Protein AF-A0A939Z0I2-F1 (afdb_monomer_lite)

Secondary structure (DSSP, 8-state):
--------HHHHHHHHHHHHHHHHHHHHHHH-SSS-HHHHHHHHHHHHHHHHHHHHHHHHHSTTGGGS-HHHHHHHHHHHHHHHHHHHHHHHHHH-TTS--HHHHHHHHHHHHHHHHHHHH-SSEEEPTTT--EEE-TTTTHHHHHHHHHHHHHHHHHHHHHHTT--GGGGHHHHHHHHHHHHHHHHHHSTTS--SS-HHHHHHHHHHHHHHHHHHHHHHHHHHHHHHHHHHHHHHHHHS-HHHHHHHHHHHHHHHHH-HHHHHHHHHHHHHHHHHHHHHHH--SPPPHHHHHHHHHHHHHHHHTTS--

Structure (mmCIF, N/CA/C/O backbone):
data_AF-A0A939Z0I2-F1
#
_entry.id   AF-A0A939Z0I2-F1
#
loop_
_atom_site.group_PDB
_atom_site.id
_atom_site.type_symbol
_atom_site.label_atom_id
_atom_site.label_alt_id
_atom_site.label_comp_id
_atom_site.label_asym_id
_atom_site.label_entity_id
_atom_site.label_seq_id
_atom_site.pdbx_PDB_ins_code
_atom_site.Cartn_x
_atom_site.Cartn_y
_atom_site.Cartn_z
_atom_site.occupancy
_atom_site.B_iso_or_equiv
_atom_site.auth_seq_id
_atom_site.auth_comp_id
_atom_site.auth_asym_id
_atom_site.auth_atom_id
_atom_site.pdbx_PDB_model_num
ATOM 1 N N . MET A 1 1 ? 35.199 23.622 -29.185 1.00 32.50 1 MET A N 1
ATOM 2 C CA . MET A 1 1 ? 34.625 24.730 -28.395 1.00 32.50 1 MET A CA 1
ATOM 3 C C . MET A 1 1 ? 33.602 24.105 -27.459 1.00 32.50 1 MET A C 1
ATOM 5 O O . MET A 1 1 ? 32.535 23.721 -27.912 1.00 32.50 1 MET A O 1
ATOM 9 N N . PHE A 1 2 ? 34.001 23.822 -26.218 1.00 36.75 2 PHE A N 1
ATOM 10 C CA . PHE A 1 2 ? 33.158 23.143 -25.231 1.00 36.75 2 PHE A CA 1
ATOM 11 C C . PHE A 1 2 ? 32.250 24.183 -24.574 1.00 36.75 2 PHE A C 1
ATOM 13 O O . PHE A 1 2 ? 32.748 25.083 -23.903 1.00 36.75 2 PHE A O 1
ATOM 20 N N . ALA A 1 3 ? 30.940 24.086 -24.794 1.00 31.61 3 ALA A N 1
ATOM 21 C CA . ALA A 1 3 ? 29.979 24.807 -23.970 1.00 31.61 3 ALA A CA 1
ATOM 22 C C . ALA A 1 3 ? 30.001 24.184 -22.560 1.00 31.61 3 ALA A C 1
ATOM 24 O O . ALA A 1 3 ? 29.962 22.953 -22.452 1.00 31.61 3 ALA A O 1
ATOM 25 N N . PRO A 1 4 ? 30.105 24.978 -21.483 1.00 40.56 4 PRO A N 1
ATOM 26 C CA . PRO A 1 4 ? 29.990 24.446 -20.136 1.00 40.56 4 PRO A CA 1
ATOM 27 C C . PRO A 1 4 ? 28.568 23.903 -19.951 1.00 40.56 4 PRO A C 1
ATOM 29 O O . PRO A 1 4 ? 27.599 24.599 -20.240 1.00 40.56 4 PRO A O 1
ATOM 32 N N . MET A 1 5 ? 28.442 22.656 -19.484 1.00 45.59 5 MET A N 1
ATOM 33 C CA . MET A 1 5 ? 27.177 22.117 -18.976 1.00 45.59 5 MET A CA 1
ATOM 34 C C . MET A 1 5 ? 26.768 22.941 -17.751 1.00 45.59 5 MET A C 1
ATOM 36 O O . MET A 1 5 ? 27.152 22.630 -16.624 1.00 45.59 5 MET A O 1
ATOM 40 N N . THR A 1 6 ? 25.994 24.000 -17.954 1.00 45.59 6 THR A N 1
ATOM 41 C CA . THR A 1 6 ? 25.137 24.535 -16.902 1.00 45.59 6 THR A CA 1
ATOM 42 C C . THR A 1 6 ? 24.055 23.489 -16.679 1.00 45.59 6 THR A C 1
ATOM 44 O O . THR A 1 6 ? 23.111 23.384 -17.457 1.00 45.59 6 THR A O 1
ATOM 47 N N . VAL A 1 7 ? 24.229 22.634 -15.670 1.00 57.19 7 VAL A N 1
ATOM 48 C CA . VAL A 1 7 ? 23.126 21.793 -15.204 1.00 57.19 7 VAL A CA 1
ATOM 49 C C . VAL A 1 7 ? 22.073 22.754 -14.670 1.00 57.19 7 VAL A C 1
ATOM 51 O O . VAL A 1 7 ? 22.274 23.358 -13.617 1.00 57.19 7 VAL A O 1
ATOM 54 N N . ASP A 1 8 ? 20.999 22.955 -15.432 1.00 70.12 8 ASP A N 1
ATOM 55 C CA . ASP A 1 8 ? 19.928 23.858 -15.032 1.00 70.12 8 ASP A CA 1
ATOM 56 C C . ASP A 1 8 ? 19.383 23.447 -13.663 1.00 70.12 8 ASP A C 1
ATOM 58 O O . ASP A 1 8 ? 19.210 22.263 -13.357 1.00 70.12 8 ASP A O 1
ATOM 62 N N . ILE A 1 9 ? 19.090 24.446 -12.829 1.00 69.19 9 ILE A N 1
ATOM 63 C CA . ILE A 1 9 ? 18.543 24.262 -11.475 1.00 69.19 9 ILE A CA 1
ATOM 64 C C . ILE A 1 9 ? 17.293 23.367 -11.513 1.00 69.19 9 ILE A C 1
ATOM 66 O O . ILE A 1 9 ? 17.079 22.560 -10.610 1.00 69.19 9 ILE A O 1
ATOM 70 N N . ILE A 1 10 ? 16.506 23.462 -12.589 1.00 68.06 10 ILE A N 1
ATOM 71 C CA . ILE A 1 10 ? 15.319 22.639 -12.848 1.00 68.06 10 ILE A CA 1
ATOM 72 C C . ILE A 1 10 ? 15.694 21.156 -12.984 1.00 68.06 10 ILE A C 1
ATOM 74 O O . ILE A 1 10 ? 15.083 20.303 -12.342 1.00 68.06 10 ILE A O 1
ATOM 78 N N . THR A 1 11 ? 16.733 20.841 -13.755 1.00 68.25 11 THR A N 1
ATOM 79 C CA . THR A 1 11 ? 17.242 19.477 -13.947 1.00 68.25 11 THR A CA 1
ATOM 80 C C . THR A 1 11 ? 17.762 18.899 -12.636 1.00 68.25 11 THR A C 1
ATOM 82 O O . THR A 1 11 ? 17.479 17.749 -12.310 1.00 68.25 11 THR A O 1
ATOM 85 N N . LEU A 1 12 ? 18.466 19.710 -11.840 1.00 70.00 12 LEU A N 1
ATOM 86 C CA . LEU A 1 12 ? 18.953 19.303 -10.524 1.00 70.00 12 LEU A CA 1
ATOM 87 C C . LEU A 1 12 ? 17.786 19.034 -9.553 1.00 70.00 12 LEU A C 1
ATOM 89 O O . LEU A 1 12 ? 17.774 18.023 -8.851 1.00 70.00 12 LEU A O 1
ATOM 93 N N . ALA A 1 13 ? 16.765 19.894 -9.554 1.00 72.56 13 ALA A N 1
ATOM 94 C CA . ALA A 1 13 ? 15.577 19.744 -8.717 1.00 72.56 13 ALA A CA 1
ATOM 95 C C . ALA A 1 13 ? 14.758 18.489 -9.072 1.00 72.56 13 ALA A C 1
ATOM 97 O O . ALA A 1 13 ? 14.344 17.747 -8.177 1.00 72.56 13 ALA A O 1
ATOM 98 N N . LEU A 1 14 ? 14.567 18.206 -10.364 1.00 71.06 14 LEU A N 1
ATOM 99 C CA . LEU A 1 14 ? 13.896 16.990 -10.843 1.00 71.06 14 LEU A CA 1
ATOM 100 C C . LEU A 1 14 ? 14.654 15.714 -10.460 1.00 71.06 14 LEU A C 1
ATOM 102 O O . LEU A 1 14 ? 14.039 14.670 -10.261 1.00 71.06 14 LEU A O 1
ATOM 106 N N . LEU A 1 15 ? 15.976 15.807 -10.309 1.00 70.94 15 LEU A N 1
ATOM 107 C CA . LEU A 1 15 ? 16.850 14.685 -9.982 1.00 70.94 15 LEU A CA 1
ATOM 108 C C . LEU A 1 15 ? 16.833 14.338 -8.486 1.00 70.94 15 LEU A C 1
ATOM 110 O O . LEU A 1 15 ? 16.688 13.175 -8.110 1.00 70.94 15 LEU A O 1
ATOM 114 N N . PHE A 1 16 ? 16.951 15.350 -7.622 1.00 80.12 16 PHE A N 1
ATOM 115 C CA . PHE A 1 16 ? 17.055 15.150 -6.174 1.00 80.12 16 PHE A CA 1
ATOM 116 C C . PHE A 1 16 ? 15.702 15.026 -5.464 1.00 80.12 16 PHE A C 1
ATOM 118 O O . PHE A 1 16 ? 15.624 14.355 -4.434 1.00 80.12 16 PHE A O 1
ATOM 125 N N . SER A 1 17 ? 14.629 15.623 -5.994 1.00 84.75 17 SER A N 1
ATOM 126 C CA . SER A 1 17 ? 13.315 15.608 -5.332 1.00 84.75 17 SER A CA 1
ATOM 127 C C . SER A 1 17 ? 12.717 14.205 -5.119 1.00 84.75 17 SER A C 1
ATOM 129 O O . SER A 1 17 ? 12.379 13.909 -3.969 1.00 84.75 17 SER A O 1
ATOM 131 N N . PRO A 1 18 ? 12.624 13.294 -6.115 1.00 87.75 18 PRO A N 1
ATOM 132 C CA . PRO A 1 18 ? 12.074 11.957 -5.875 1.00 87.75 18 PRO A CA 1
ATOM 133 C C . PRO A 1 18 ? 12.981 11.117 -4.965 1.00 87.75 18 PRO A C 1
ATOM 135 O O . PRO A 1 18 ? 12.492 10.290 -4.197 1.00 87.75 18 PRO A O 1
ATOM 138 N N . LEU A 1 19 ? 14.296 11.357 -5.001 1.00 89.81 19 LEU A N 1
ATOM 139 C CA . LEU A 1 19 ? 15.267 10.667 -4.156 1.00 89.81 19 LEU A CA 1
ATOM 140 C C . LEU A 1 19 ? 15.112 11.061 -2.681 1.00 89.81 19 LEU A C 1
ATOM 142 O O . LEU A 1 19 ? 14.984 10.187 -1.826 1.00 89.81 19 LEU A O 1
ATOM 146 N N . LEU A 1 20 ? 15.065 12.362 -2.379 1.00 90.50 20 LEU A N 1
ATOM 147 C CA . LEU A 1 20 ? 14.847 12.860 -1.017 1.00 90.50 20 LEU A CA 1
ATOM 148 C C . LEU A 1 20 ? 13.484 12.427 -0.470 1.00 90.50 20 LEU A C 1
ATOM 150 O O . LEU A 1 20 ? 13.386 12.018 0.686 1.00 90.50 20 LEU A O 1
ATOM 154 N N . LEU A 1 21 ? 12.452 12.458 -1.315 1.00 93.56 21 LEU A N 1
ATOM 155 C CA . LEU A 1 21 ? 11.105 12.016 -0.967 1.00 93.56 21 LEU A CA 1
ATOM 156 C C . LEU A 1 21 ? 11.076 10.534 -0.573 1.00 93.56 21 LEU A C 1
ATOM 158 O O . LEU A 1 21 ? 10.508 10.194 0.463 1.00 93.56 21 LEU A O 1
ATOM 162 N N . LEU A 1 22 ? 11.729 9.655 -1.339 1.00 93.94 22 LEU A N 1
ATOM 163 C CA . LEU A 1 22 ? 11.798 8.229 -1.010 1.00 93.94 22 LEU A CA 1
ATOM 164 C C . LEU A 1 22 ? 12.672 7.934 0.213 1.00 93.94 22 LEU A C 1
ATOM 166 O O . LEU A 1 22 ? 12.324 7.052 0.996 1.00 93.94 22 LEU A O 1
ATOM 170 N N . LEU A 1 23 ? 13.773 8.664 0.412 1.00 94.00 23 LEU A N 1
ATOM 171 C CA . LEU A 1 23 ? 14.592 8.529 1.622 1.00 94.00 23 LEU A CA 1
ATOM 172 C C . LEU A 1 23 ? 13.807 8.935 2.875 1.00 94.00 23 LEU A C 1
ATOM 174 O O . LEU A 1 23 ? 13.797 8.195 3.860 1.00 94.00 23 LEU A O 1
ATOM 178 N N . GLY A 1 24 ? 13.101 10.068 2.816 1.00 93.81 24 GLY A N 1
ATOM 179 C CA . GLY A 1 24 ? 12.218 10.520 3.890 1.00 93.81 24 GLY A CA 1
ATOM 180 C C . GLY A 1 24 ? 11.097 9.519 4.162 1.00 93.81 24 GLY A C 1
ATOM 181 O O . GLY A 1 24 ? 10.882 9.129 5.308 1.00 93.81 24 GLY A O 1
ATOM 182 N N . LEU A 1 25 ? 10.441 9.026 3.108 1.00 95.38 25 LEU A N 1
ATOM 183 C CA . LEU A 1 25 ? 9.410 7.997 3.217 1.00 95.38 25 LEU A CA 1
ATOM 184 C C . LEU A 1 25 ? 9.949 6.710 3.853 1.00 95.38 25 LEU A C 1
ATOM 186 O O . LEU A 1 25 ? 9.298 6.145 4.727 1.00 95.38 25 LEU A O 1
ATOM 190 N N . GLY A 1 26 ? 11.136 6.255 3.448 1.00 94.44 26 GLY A N 1
ATOM 191 C CA . GLY A 1 26 ? 11.779 5.070 4.013 1.00 94.44 26 GLY A CA 1
ATOM 192 C C . GLY A 1 26 ? 12.049 5.211 5.510 1.00 94.44 26 GLY A C 1
ATOM 193 O O . GLY A 1 26 ? 11.763 4.288 6.270 1.00 94.44 26 GLY A O 1
ATOM 194 N N . PHE A 1 27 ? 12.537 6.376 5.944 1.00 96.00 27 PHE A N 1
ATOM 195 C CA . PHE A 1 27 ? 12.765 6.672 7.359 1.00 96.00 27 PHE A CA 1
ATOM 196 C C . PHE A 1 27 ? 11.458 6.700 8.161 1.00 96.00 27 PHE A C 1
ATOM 198 O O . PHE A 1 27 ? 11.339 6.016 9.179 1.00 96.00 27 PHE A O 1
ATOM 205 N N . ILE A 1 28 ? 10.457 7.438 7.674 1.00 95.19 28 ILE A N 1
ATOM 206 C CA . ILE A 1 28 ? 9.160 7.577 8.342 1.00 95.19 28 ILE A CA 1
ATOM 207 C C . ILE A 1 28 ? 8.461 6.213 8.436 1.00 95.19 28 ILE A C 1
ATOM 209 O O . ILE A 1 28 ? 8.070 5.791 9.523 1.00 95.19 28 ILE A O 1
ATOM 213 N N . ALA A 1 29 ? 8.373 5.475 7.327 1.00 93.56 29 ALA A N 1
ATOM 214 C CA . ALA A 1 29 ? 7.736 4.162 7.296 1.00 93.56 29 ALA A CA 1
ATOM 215 C C . ALA A 1 29 ? 8.460 3.126 8.175 1.00 93.56 29 ALA A C 1
ATOM 217 O O . ALA A 1 29 ? 7.827 2.182 8.648 1.00 93.56 29 ALA A O 1
ATOM 218 N N . ALA A 1 30 ? 9.771 3.271 8.406 1.00 93.75 30 ALA A N 1
ATOM 219 C CA . ALA A 1 30 ? 10.525 2.377 9.283 1.00 93.75 30 ALA A CA 1
ATOM 220 C C . ALA A 1 30 ? 10.183 2.572 10.769 1.00 93.75 30 ALA A C 1
ATOM 222 O O . ALA A 1 30 ? 10.155 1.587 11.515 1.00 93.75 30 ALA A O 1
ATOM 223 N N . ILE A 1 31 ? 9.922 3.815 11.184 1.00 94.00 31 ILE A N 1
ATOM 224 C CA . ILE A 1 31 ? 9.686 4.192 12.585 1.00 94.00 31 ILE A CA 1
ATOM 225 C C . ILE A 1 31 ? 8.192 4.203 12.937 1.00 94.00 31 ILE A C 1
ATOM 227 O O . ILE A 1 31 ? 7.858 4.084 14.114 1.00 94.00 31 ILE A O 1
ATOM 231 N N . ASP A 1 32 ? 7.295 4.278 11.948 1.00 91.38 32 ASP A N 1
ATOM 232 C CA . ASP A 1 32 ? 5.846 4.319 12.170 1.00 91.38 32 ASP A CA 1
ATOM 233 C C . ASP A 1 32 ? 5.356 3.132 13.041 1.00 91.38 32 ASP A C 1
ATOM 235 O O . ASP A 1 32 ? 5.479 1.964 12.630 1.00 91.38 32 ASP A O 1
ATOM 239 N N . PRO A 1 33 ? 4.818 3.407 14.252 1.00 89.31 33 PRO A N 1
ATOM 240 C CA . PRO A 1 33 ? 4.351 2.377 15.173 1.00 89.31 33 PRO A CA 1
ATOM 241 C C . PRO A 1 33 ? 2.967 1.824 14.811 1.00 89.31 33 PRO A C 1
ATOM 243 O O . PRO A 1 33 ? 2.630 0.730 15.261 1.00 89.31 33 PRO A O 1
ATOM 246 N N . TYR A 1 34 ? 2.175 2.543 14.009 1.00 89.56 34 TYR A N 1
ATOM 247 C CA . TYR A 1 34 ? 0.792 2.178 13.698 1.00 89.56 34 TYR A CA 1
ATOM 248 C C . TYR A 1 34 ? 0.707 1.095 12.617 1.00 89.56 34 TYR A C 1
ATOM 250 O O . TYR A 1 34 ? -0.198 0.262 12.626 1.00 89.56 34 TYR A O 1
ATOM 258 N N . ILE A 1 35 ? 1.665 1.064 11.688 1.00 90.25 35 ILE A N 1
ATOM 259 C CA . ILE A 1 35 ? 1.636 0.131 10.560 1.00 90.25 35 ILE A CA 1
ATOM 260 C C . ILE A 1 35 ? 2.011 -1.292 11.002 1.00 90.25 35 ILE A C 1
ATOM 262 O O . ILE A 1 35 ? 3.082 -1.550 11.562 1.00 90.25 35 ILE A O 1
ATOM 266 N N . ARG A 1 36 ? 1.170 -2.272 10.638 1.00 90.25 36 ARG A N 1
ATOM 267 C CA . ARG A 1 36 ? 1.444 -3.704 10.862 1.00 90.25 36 ARG A CA 1
ATOM 268 C C . ARG A 1 36 ? 2.785 -4.126 10.246 1.00 90.25 36 ARG A C 1
ATOM 270 O O . ARG A 1 36 ? 3.102 -3.806 9.099 1.00 90.25 36 ARG A O 1
ATOM 277 N N . ARG A 1 37 ? 3.548 -4.962 10.969 1.00 90.62 37 ARG A N 1
ATOM 278 C CA . ARG A 1 37 ? 4.903 -5.414 10.570 1.00 90.62 37 ARG A CA 1
ATOM 279 C C . ARG A 1 37 ? 4.984 -5.962 9.137 1.00 90.62 37 ARG A C 1
ATOM 281 O O . ARG A 1 37 ? 5.984 -5.722 8.464 1.00 90.62 37 ARG A O 1
ATOM 288 N N . GLY A 1 38 ? 3.967 -6.698 8.679 1.00 90.81 38 GLY A N 1
ATOM 289 C CA . GLY A 1 38 ? 3.916 -7.264 7.326 1.00 90.81 38 GLY A CA 1
ATOM 290 C C . GLY A 1 38 ? 3.865 -6.191 6.236 1.00 90.81 38 GLY A C 1
ATOM 291 O O . GLY A 1 38 ? 4.738 -6.152 5.372 1.00 90.81 38 GLY A O 1
ATOM 292 N N . GLN A 1 39 ? 2.901 -5.272 6.317 1.00 92.56 39 GLN A N 1
ATOM 293 C CA . GLN A 1 39 ? 2.757 -4.182 5.346 1.00 92.56 39 GLN A CA 1
ATOM 294 C C . GLN A 1 39 ? 3.914 -3.181 5.426 1.00 92.56 39 GLN A C 1
ATOM 296 O O . GLN A 1 39 ? 4.360 -2.699 4.389 1.00 92.56 39 GLN A O 1
ATOM 301 N N . ARG A 1 40 ? 4.485 -2.951 6.619 1.00 94.81 40 ARG A N 1
ATOM 302 C CA . ARG A 1 40 ? 5.711 -2.152 6.769 1.00 94.81 40 ARG A CA 1
ATOM 303 C C . ARG A 1 40 ? 6.875 -2.732 5.967 1.00 94.81 40 ARG A C 1
ATOM 305 O O . ARG A 1 40 ? 7.552 -1.996 5.258 1.00 94.81 40 ARG A O 1
ATOM 312 N N . ARG A 1 41 ? 7.099 -4.052 6.027 1.00 94.69 41 ARG A N 1
ATOM 313 C CA . ARG A 1 41 ? 8.143 -4.707 5.214 1.00 94.69 41 ARG A CA 1
ATOM 314 C C . ARG A 1 41 ? 7.890 -4.519 3.721 1.00 94.69 41 ARG A C 1
ATOM 316 O O . ARG A 1 41 ? 8.818 -4.175 3.002 1.00 94.69 41 ARG A O 1
ATOM 323 N N . VAL A 1 42 ? 6.651 -4.711 3.266 1.00 95.75 42 VAL A N 1
ATOM 324 C CA . VAL A 1 42 ? 6.285 -4.524 1.852 1.00 95.75 42 VAL A CA 1
ATOM 325 C C . VAL A 1 42 ? 6.529 -3.079 1.407 1.00 95.75 42 VAL A C 1
ATOM 327 O O . VAL A 1 42 ? 7.109 -2.870 0.345 1.00 95.75 42 VAL A O 1
ATOM 330 N N . MET A 1 43 ? 6.162 -2.093 2.232 1.00 95.19 43 MET A N 1
ATOM 331 C CA . MET A 1 43 ? 6.416 -0.676 1.962 1.00 95.19 43 MET A CA 1
ATOM 332 C C . MET A 1 43 ? 7.916 -0.375 1.865 1.00 95.19 43 MET A C 1
ATOM 334 O O . MET A 1 43 ? 8.353 0.242 0.900 1.00 95.19 43 MET A O 1
ATOM 338 N N . LEU A 1 44 ? 8.730 -0.859 2.807 1.00 96.44 44 LEU A N 1
ATOM 339 C CA . LEU A 1 44 ? 10.182 -0.646 2.770 1.00 96.44 44 LEU A CA 1
ATOM 340 C C . LEU A 1 44 ? 10.836 -1.294 1.541 1.00 96.44 44 LEU A C 1
ATOM 342 O O . LEU A 1 44 ? 11.716 -0.693 0.930 1.00 96.44 44 LEU A O 1
ATOM 346 N N . VAL A 1 45 ? 10.382 -2.485 1.139 1.00 96.94 45 VAL A N 1
ATOM 347 C CA . VAL A 1 45 ? 10.843 -3.133 -0.101 1.00 96.94 45 VAL A CA 1
ATOM 348 C C . VAL A 1 45 ? 10.417 -2.324 -1.331 1.00 96.94 45 VAL A C 1
ATOM 350 O O . VAL A 1 45 ? 11.208 -2.165 -2.257 1.00 96.94 45 VAL A O 1
ATOM 353 N N . ASN A 1 46 ? 9.202 -1.769 -1.340 1.00 95.88 46 ASN A N 1
ATOM 354 C CA . ASN A 1 46 ? 8.723 -0.900 -2.415 1.00 95.88 46 ASN A CA 1
ATOM 355 C C . ASN A 1 46 ? 9.569 0.382 -2.531 1.00 95.88 46 ASN A C 1
ATOM 357 O O . ASN A 1 46 ? 10.002 0.724 -3.631 1.00 95.88 46 ASN A O 1
ATOM 361 N N . VAL A 1 47 ? 9.884 1.035 -1.407 1.00 96.12 47 VAL A N 1
ATOM 362 C CA . VAL A 1 47 ? 10.777 2.205 -1.356 1.00 96.12 47 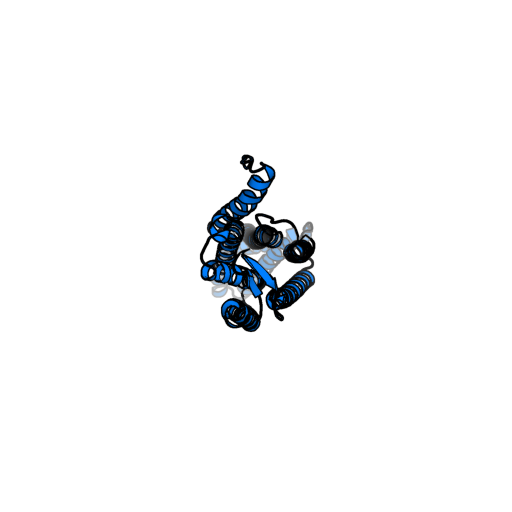VAL A CA 1
ATOM 363 C C . VAL A 1 47 ? 12.176 1.850 -1.859 1.00 96.12 47 VAL A C 1
ATOM 365 O O . VAL A 1 47 ? 12.713 2.556 -2.709 1.00 96.12 47 VAL A O 1
ATOM 368 N N . ALA A 1 48 ? 12.747 0.733 -1.398 1.00 96.56 48 ALA A N 1
ATOM 369 C CA . ALA A 1 48 ? 14.069 0.284 -1.828 1.00 96.56 48 ALA A CA 1
ATOM 370 C C . ALA A 1 48 ? 14.124 0.024 -3.343 1.00 96.56 48 ALA A C 1
ATOM 372 O O . ALA A 1 48 ? 15.030 0.512 -4.014 1.00 96.56 48 ALA A O 1
ATOM 373 N N . LEU A 1 49 ? 13.128 -0.675 -3.901 1.00 95.94 49 LEU A N 1
ATOM 374 C CA . LEU A 1 49 ? 13.055 -0.919 -5.346 1.00 95.94 49 LEU A CA 1
ATOM 375 C C . LEU A 1 49 ? 12.829 0.367 -6.153 1.00 95.94 49 LEU A C 1
ATOM 377 O O . LEU A 1 49 ? 13.382 0.531 -7.242 1.00 95.94 49 LEU A O 1
ATOM 381 N N . SER A 1 50 ? 12.063 1.312 -5.614 1.00 94.25 50 SER A N 1
ATOM 382 C CA . SER A 1 50 ? 11.853 2.615 -6.250 1.00 94.25 50 SER A CA 1
ATOM 383 C C . SER A 1 50 ? 13.146 3.441 -6.275 1.00 94.25 50 SER A C 1
ATOM 385 O O . SER A 1 50 ? 13.478 4.027 -7.303 1.00 94.25 50 SER A O 1
ATOM 387 N N . LEU A 1 51 ? 13.943 3.410 -5.199 1.00 94.12 51 LEU A N 1
ATOM 388 C CA . LEU A 1 51 ? 15.276 4.027 -5.161 1.00 94.12 51 LEU A CA 1
ATOM 389 C C . LEU A 1 51 ? 16.225 3.394 -6.185 1.00 94.12 51 LEU A C 1
ATOM 391 O O . LEU A 1 51 ? 16.951 4.108 -6.876 1.00 94.12 51 LEU A O 1
ATOM 395 N N . THR A 1 52 ? 16.195 2.067 -6.340 1.00 93.88 52 THR A N 1
ATOM 396 C CA . THR A 1 52 ? 17.009 1.395 -7.361 1.00 93.88 52 THR A CA 1
ATOM 397 C C . THR A 1 52 ? 16.570 1.722 -8.787 1.00 93.88 52 THR A C 1
ATOM 399 O O . THR A 1 52 ? 17.421 1.793 -9.669 1.00 93.88 52 THR A O 1
ATOM 402 N N . LEU A 1 53 ? 15.278 1.984 -9.029 1.00 91.19 53 LEU A N 1
ATOM 403 C CA . LEU A 1 53 ? 14.812 2.484 -10.326 1.00 91.19 53 LEU A CA 1
ATOM 404 C C . LEU A 1 53 ? 15.330 3.892 -10.603 1.00 91.19 53 LEU A C 1
ATOM 406 O O . LEU A 1 53 ? 15.789 4.147 -11.712 1.00 91.19 53 LEU A O 1
ATOM 410 N N . ILE A 1 54 ? 15.311 4.790 -9.613 1.00 89.69 54 ILE A N 1
ATOM 411 C CA . ILE A 1 54 ? 15.919 6.120 -9.765 1.00 89.69 54 ILE A CA 1
ATOM 412 C C . ILE A 1 54 ? 17.398 5.965 -10.123 1.00 89.69 54 ILE A C 1
ATOM 414 O O . ILE A 1 54 ? 17.833 6.509 -11.132 1.00 89.69 54 ILE A O 1
ATOM 418 N N . ALA A 1 55 ? 18.151 5.160 -9.367 1.00 89.00 55 ALA A N 1
ATOM 419 C CA . ALA A 1 55 ? 19.558 4.900 -9.664 1.00 89.00 55 ALA A CA 1
ATOM 420 C C . ALA A 1 55 ? 19.758 4.340 -11.083 1.00 89.00 55 ALA A C 1
ATOM 422 O O . ALA A 1 55 ? 20.655 4.785 -11.795 1.00 89.00 55 ALA A O 1
ATOM 423 N N . GLN A 1 56 ? 18.899 3.419 -11.527 1.00 89.31 56 GLN A N 1
ATOM 424 C CA . GLN A 1 56 ? 18.945 2.874 -12.882 1.00 89.31 56 GLN A CA 1
ATOM 425 C C . GLN A 1 56 ? 18.683 3.942 -13.958 1.00 89.31 56 GLN A C 1
ATOM 427 O O . GLN A 1 56 ? 19.445 4.001 -14.919 1.00 89.31 56 GLN A O 1
ATOM 432 N N . ASN A 1 57 ? 17.684 4.815 -13.787 1.00 85.88 57 ASN A N 1
ATOM 433 C CA . ASN A 1 57 ? 17.400 5.917 -14.722 1.00 85.88 57 ASN A CA 1
ATOM 434 C C . ASN A 1 57 ? 18.594 6.884 -14.819 1.00 85.88 57 ASN A C 1
ATOM 436 O O . ASN A 1 57 ? 18.992 7.286 -15.911 1.00 85.88 57 ASN A O 1
ATOM 440 N N . LEU A 1 58 ? 19.206 7.213 -13.677 1.00 82.19 58 LEU A N 1
ATOM 441 C CA . LEU A 1 58 ? 20.383 8.082 -13.628 1.00 82.19 58 LEU A CA 1
ATOM 442 C C . LEU A 1 58 ? 21.589 7.456 -14.323 1.00 82.19 58 LEU A C 1
ATOM 444 O O . LEU A 1 58 ? 22.299 8.140 -15.057 1.00 82.19 58 LEU A O 1
ATOM 448 N N . LEU A 1 59 ? 21.816 6.158 -14.110 1.00 82.00 59 LEU A N 1
ATOM 449 C CA . LEU A 1 59 ? 22.893 5.431 -14.771 1.00 82.00 59 LEU A CA 1
ATOM 450 C C . LEU A 1 59 ? 22.667 5.373 -16.285 1.00 82.00 59 LEU A C 1
ATOM 452 O O . LEU A 1 59 ? 23.608 5.649 -17.026 1.00 82.00 59 LEU A O 1
ATOM 456 N N . GLU A 1 60 ? 21.447 5.093 -16.752 1.00 77.31 60 GLU A N 1
ATOM 457 C CA . GLU A 1 60 ? 21.126 5.053 -18.189 1.00 77.31 60 GLU A CA 1
ATOM 458 C C . GLU A 1 60 ? 21.372 6.389 -18.895 1.00 77.31 60 GLU A C 1
ATOM 460 O O . GLU A 1 60 ? 21.880 6.396 -20.016 1.00 77.31 60 GLU A O 1
ATOM 465 N N . ASN A 1 61 ? 21.078 7.501 -18.221 1.00 70.31 61 ASN A N 1
ATOM 466 C CA . ASN A 1 61 ? 21.289 8.852 -18.742 1.00 70.31 61 ASN A CA 1
ATOM 467 C C . ASN A 1 61 ? 22.706 9.396 -18.505 1.00 70.31 61 ASN A C 1
ATOM 469 O O . ASN A 1 61 ? 23.052 10.477 -18.985 1.00 70.31 61 ASN A O 1
ATOM 473 N N . SER A 1 62 ? 23.550 8.671 -17.768 1.00 70.12 62 SER A N 1
ATOM 474 C CA . SER A 1 62 ? 24.911 9.110 -17.480 1.00 70.12 62 SER A CA 1
ATOM 475 C C . SER A 1 62 ? 25.837 8.933 -18.687 1.00 70.12 62 SER A C 1
ATOM 477 O O . SER A 1 62 ? 25.851 7.906 -19.371 1.00 70.12 62 SER A O 1
ATOM 479 N N . PHE A 1 63 ? 26.715 9.920 -18.887 1.00 52.69 63 PHE A N 1
ATOM 480 C CA . PHE A 1 63 ? 27.775 9.890 -19.902 1.00 52.69 63 PHE A CA 1
ATOM 481 C C . PHE A 1 63 ? 28.690 8.651 -19.774 1.00 52.69 63 PHE A C 1
ATOM 483 O O . PHE A 1 63 ? 29.281 8.200 -20.754 1.00 52.69 63 PHE A O 1
ATOM 490 N N . PHE A 1 64 ? 28.782 8.083 -18.566 1.00 50.50 64 PHE A N 1
ATOM 491 C CA . PHE A 1 64 ? 29.595 6.913 -18.238 1.00 50.50 64 PHE A CA 1
ATOM 492 C C . PHE A 1 64 ? 29.062 5.628 -18.889 1.00 50.50 64 PHE A C 1
ATOM 494 O O . PHE A 1 64 ? 29.847 4.817 -19.378 1.00 50.50 64 PHE A O 1
ATOM 501 N N . VAL A 1 65 ? 27.737 5.455 -18.967 1.00 55.59 65 VAL A N 1
ATOM 502 C CA . VAL A 1 65 ? 27.129 4.272 -19.601 1.00 55.59 65 VAL A CA 1
ATOM 503 C C . VAL A 1 65 ? 27.180 4.359 -21.125 1.00 55.59 65 VAL A C 1
ATOM 505 O O . VAL A 1 65 ? 27.380 3.336 -21.780 1.00 55.59 65 VAL A O 1
ATOM 508 N N . ASN A 1 66 ? 27.135 5.569 -21.691 1.00 55.06 66 ASN A N 1
ATOM 509 C CA . ASN A 1 66 ? 27.265 5.798 -23.137 1.00 55.06 66 ASN A CA 1
ATOM 510 C C . ASN A 1 66 ? 28.655 5.458 -23.721 1.00 55.06 66 ASN A C 1
ATOM 512 O O . ASN A 1 66 ? 28.809 5.416 -24.936 1.00 55.06 66 ASN A O 1
ATOM 516 N N . ARG A 1 67 ? 29.666 5.189 -22.880 1.00 53.84 67 ARG A N 1
ATOM 517 C CA . ARG A 1 67 ? 30.975 4.627 -23.280 1.00 53.84 67 ARG A CA 1
ATOM 518 C C . ARG A 1 67 ? 31.303 3.284 -22.613 1.00 53.84 67 ARG A C 1
ATOM 520 O O . ARG A 1 67 ? 32.421 2.792 -22.751 1.00 53.84 67 ARG A O 1
ATOM 527 N N . SER A 1 68 ? 30.367 2.718 -21.855 1.00 62.72 68 SER A N 1
ATOM 528 C CA . SER A 1 68 ? 30.570 1.472 -21.108 1.00 62.72 68 SER A CA 1
ATOM 529 C C . SER A 1 68 ? 30.436 0.225 -21.991 1.00 62.72 68 SER A C 1
ATOM 531 O O . SER A 1 68 ? 30.210 0.308 -23.192 1.00 62.72 68 SER A O 1
ATOM 533 N N . ASN A 1 69 ? 30.561 -0.956 -21.385 1.00 74.44 69 ASN A N 1
ATOM 534 C CA . ASN A 1 69 ? 30.358 -2.230 -22.064 1.00 74.44 69 ASN A CA 1
ATOM 535 C C . ASN A 1 69 ? 28.871 -2.426 -22.436 1.00 74.44 69 ASN A C 1
ATOM 537 O O . ASN A 1 69 ? 27.994 -2.293 -21.578 1.00 74.44 69 ASN A O 1
ATOM 541 N N . LEU A 1 70 ? 28.592 -2.816 -23.685 1.00 79.62 70 LEU A N 1
ATOM 542 C CA . LEU A 1 70 ? 27.255 -3.163 -24.188 1.00 79.62 70 LEU A CA 1
ATOM 543 C C . LEU A 1 70 ? 26.502 -4.125 -23.250 1.00 79.62 70 LEU A C 1
ATOM 545 O O . LEU A 1 70 ? 25.302 -3.967 -23.022 1.00 79.62 70 LEU A O 1
ATOM 549 N N . ALA A 1 71 ? 27.216 -5.084 -22.651 1.00 82.56 71 ALA A N 1
ATOM 550 C CA . ALA A 1 71 ? 26.649 -6.030 -21.693 1.00 82.56 71 ALA A CA 1
ATOM 551 C C . ALA A 1 71 ? 26.063 -5.338 -20.450 1.00 82.56 71 ALA A C 1
ATOM 553 O O . ALA A 1 71 ? 24.986 -5.712 -19.987 1.00 82.56 71 ALA A O 1
ATOM 554 N N . PHE A 1 72 ? 26.732 -4.303 -19.935 1.00 84.31 72 PHE A N 1
ATOM 555 C CA . PHE A 1 72 ? 26.249 -3.549 -18.779 1.00 84.31 72 PHE A CA 1
ATOM 556 C C . PHE A 1 72 ? 24.972 -2.777 -19.119 1.00 84.31 72 PHE A C 1
ATOM 558 O O . PHE A 1 72 ? 23.998 -2.856 -18.372 1.00 84.31 72 PHE A O 1
ATOM 565 N N . LYS A 1 73 ? 24.937 -2.102 -20.277 1.00 82.69 73 LYS A N 1
ATOM 566 C CA . LYS A 1 73 ? 23.748 -1.359 -20.723 1.00 82.69 73 LYS A CA 1
ATOM 567 C C . LYS A 1 73 ? 22.544 -2.287 -20.917 1.00 82.69 73 LYS A C 1
ATOM 569 O O . LYS A 1 73 ? 21.453 -1.983 -20.449 1.00 82.69 73 LYS A O 1
ATOM 574 N N . ASN A 1 74 ? 22.762 -3.461 -21.508 1.00 86.00 74 ASN A N 1
ATOM 575 C CA . ASN A 1 74 ? 21.735 -4.490 -21.663 1.00 86.00 74 ASN A CA 1
ATOM 576 C C . ASN A 1 74 ? 21.135 -4.951 -20.322 1.00 86.00 74 ASN A C 1
ATOM 578 O O . ASN A 1 74 ? 19.914 -5.018 -20.181 1.00 86.00 74 ASN A O 1
ATOM 582 N N . VAL A 1 75 ? 21.983 -5.257 -19.334 1.00 89.75 75 VAL A N 1
ATOM 583 C CA . VAL A 1 75 ? 21.535 -5.677 -17.995 1.00 89.75 75 VAL A CA 1
ATOM 584 C C . VAL A 1 75 ? 20.774 -4.552 -17.296 1.00 89.75 75 VAL A C 1
ATOM 586 O O . VAL A 1 75 ? 19.727 -4.798 -16.699 1.00 89.75 75 VAL A O 1
ATOM 589 N N . LEU A 1 76 ? 21.269 -3.318 -17.401 1.00 88.94 76 LEU A N 1
ATOM 590 C CA . LEU A 1 76 ? 20.661 -2.143 -16.787 1.00 88.94 76 LEU A CA 1
ATOM 591 C C . LEU A 1 76 ? 19.255 -1.863 -17.348 1.00 88.94 76 LEU A C 1
ATOM 593 O O . LEU A 1 76 ? 18.317 -1.642 -16.580 1.00 88.94 76 LEU A O 1
ATOM 597 N N . SER A 1 77 ? 19.086 -1.965 -18.668 1.00 87.50 77 SER A N 1
ATOM 598 C CA . SER A 1 77 ? 17.782 -1.819 -19.320 1.00 87.50 77 SER A CA 1
ATOM 599 C C . SER A 1 77 ? 16.834 -2.971 -18.984 1.00 87.50 77 SER A C 1
ATOM 601 O O . SER A 1 77 ? 15.684 -2.731 -18.609 1.00 87.50 77 SER A O 1
ATOM 603 N N . ALA A 1 78 ? 17.301 -4.226 -19.024 1.00 90.75 78 ALA A N 1
ATOM 604 C CA . ALA A 1 78 ? 16.487 -5.379 -18.631 1.00 90.75 78 ALA A CA 1
ATOM 605 C C . ALA A 1 78 ? 16.001 -5.275 -17.175 1.00 90.75 78 ALA A C 1
ATOM 607 O O . ALA A 1 78 ? 14.845 -5.594 -16.881 1.00 90.75 78 ALA A O 1
ATOM 608 N N . TYR A 1 79 ? 16.847 -4.769 -16.275 1.00 93.69 79 TYR A N 1
ATOM 609 C CA . TYR A 1 79 ? 16.490 -4.503 -14.886 1.00 93.69 79 TYR A CA 1
ATOM 610 C C . TYR A 1 79 ? 15.334 -3.499 -14.766 1.00 93.69 79 TYR A C 1
ATOM 612 O O . TYR A 1 79 ? 14.335 -3.800 -14.108 1.00 93.69 79 TYR A O 1
ATOM 620 N N . GLY A 1 80 ? 15.412 -2.353 -15.453 1.00 90.12 80 GLY A N 1
ATOM 621 C CA . GLY A 1 80 ? 14.369 -1.321 -15.421 1.00 90.12 80 GLY A CA 1
ATOM 622 C C . GLY A 1 80 ? 12.986 -1.847 -15.832 1.00 90.12 80 GLY A C 1
ATOM 623 O O . GLY A 1 80 ? 11.998 -1.628 -15.126 1.00 90.12 80 GLY A O 1
ATOM 624 N N . TYR A 1 81 ? 12.911 -2.614 -16.926 1.00 90.31 81 TYR A N 1
ATOM 625 C CA . TYR A 1 81 ? 11.657 -3.229 -17.393 1.00 90.31 81 TYR A CA 1
ATOM 626 C C . TYR A 1 81 ? 11.168 -4.391 -16.512 1.00 90.31 81 TYR A C 1
ATOM 628 O O . TYR A 1 81 ? 9.981 -4.719 -16.519 1.00 90.31 81 TYR A O 1
ATOM 636 N N . SER A 1 82 ? 12.050 -5.009 -15.727 1.00 94.00 82 SER A N 1
ATOM 637 C CA . SER A 1 82 ? 11.695 -6.125 -14.842 1.00 94.00 82 SER A CA 1
ATOM 638 C C . SER A 1 82 ? 11.173 -5.660 -13.482 1.00 94.00 82 SER A C 1
ATOM 640 O O . SER A 1 82 ? 10.274 -6.282 -12.920 1.00 94.00 82 SER A O 1
ATOM 642 N N . VAL A 1 83 ? 11.706 -4.557 -12.949 1.00 94.88 83 VAL A N 1
ATOM 643 C CA . VAL A 1 83 ? 11.349 -4.059 -11.611 1.00 94.88 83 VAL A CA 1
ATOM 644 C C . VAL A 1 83 ? 10.000 -3.337 -11.593 1.00 94.88 83 VAL A C 1
ATOM 646 O O . VAL A 1 83 ? 9.272 -3.432 -10.605 1.00 94.88 83 VAL A O 1
ATOM 649 N N . ARG A 1 84 ? 9.609 -2.660 -12.680 1.00 92.06 84 ARG A N 1
ATOM 650 C CA . ARG A 1 84 ? 8.344 -1.898 -12.745 1.00 92.06 84 ARG A CA 1
ATOM 651 C C . ARG A 1 84 ? 7.103 -2.755 -12.412 1.00 92.06 84 ARG A C 1
ATOM 653 O O . ARG A 1 84 ? 6.363 -2.362 -11.507 1.00 92.06 84 ARG A O 1
ATOM 660 N N . PRO A 1 85 ? 6.882 -3.944 -13.018 1.00 94.19 85 PRO A N 1
ATOM 661 C CA . PRO A 1 85 ? 5.785 -4.827 -12.613 1.00 94.19 85 PRO A CA 1
ATOM 662 C C . PRO A 1 85 ? 5.874 -5.285 -11.154 1.00 94.19 85 PRO A C 1
ATOM 664 O O . PRO A 1 85 ? 4.854 -5.376 -10.478 1.00 94.19 85 PRO A O 1
ATOM 667 N N . VAL A 1 86 ? 7.083 -5.542 -10.641 1.00 96.56 86 VAL A N 1
ATOM 668 C CA . VAL A 1 86 ? 7.288 -5.977 -9.249 1.00 96.56 86 VAL A CA 1
ATOM 669 C C . VAL A 1 86 ? 6.778 -4.926 -8.265 1.00 96.56 86 VAL A C 1
ATOM 671 O O . VAL A 1 86 ? 6.089 -5.266 -7.307 1.00 96.56 86 VAL A O 1
ATOM 674 N N . ILE A 1 87 ? 7.039 -3.645 -8.522 1.00 95.38 87 ILE A N 1
ATOM 675 C CA . ILE A 1 87 ? 6.547 -2.544 -7.684 1.00 95.38 87 ILE A CA 1
ATOM 676 C C . ILE A 1 87 ? 5.012 -2.500 -7.654 1.00 95.38 87 ILE A C 1
ATOM 678 O O . ILE A 1 87 ? 4.430 -2.340 -6.579 1.00 95.38 87 ILE A O 1
ATOM 682 N N . LEU A 1 88 ? 4.345 -2.713 -8.794 1.00 94.56 88 LEU A N 1
ATOM 683 C CA . LEU A 1 88 ? 2.878 -2.789 -8.856 1.00 94.56 88 LEU A CA 1
ATOM 684 C C . LEU A 1 88 ? 2.325 -3.964 -8.037 1.00 94.56 88 LEU A C 1
ATOM 686 O O . LEU A 1 88 ? 1.308 -3.827 -7.356 1.00 94.56 88 LEU A O 1
ATOM 690 N N . ILE A 1 89 ? 3.022 -5.105 -8.039 1.00 95.56 89 ILE A N 1
ATOM 691 C CA . ILE A 1 89 ? 2.671 -6.249 -7.186 1.00 95.56 89 ILE A CA 1
ATOM 692 C C . ILE A 1 89 ? 2.813 -5.884 -5.707 1.00 95.56 89 ILE A C 1
ATOM 694 O O . ILE A 1 89 ? 1.958 -6.255 -4.905 1.00 95.56 89 ILE A O 1
ATOM 698 N N . LEU A 1 90 ? 3.844 -5.126 -5.327 1.00 95.81 90 LEU A N 1
ATOM 699 C CA . LEU A 1 90 ? 4.001 -4.668 -3.946 1.00 95.81 90 LEU A CA 1
ATOM 700 C C . LEU A 1 90 ? 2.868 -3.725 -3.525 1.00 95.81 90 LEU A C 1
ATOM 702 O O . LEU A 1 90 ? 2.364 -3.870 -2.413 1.00 95.81 90 LEU A O 1
ATOM 706 N N . PHE A 1 91 ? 2.396 -2.837 -4.406 1.00 94.56 91 PHE A N 1
ATOM 707 C CA . PHE A 1 91 ? 1.188 -2.048 -4.133 1.00 94.56 91 PHE A CA 1
ATOM 708 C C . PHE A 1 91 ? -0.045 -2.939 -3.920 1.00 94.56 91 PHE A C 1
ATOM 710 O O . PHE A 1 91 ? -0.776 -2.757 -2.945 1.00 94.56 91 PHE A O 1
ATOM 717 N N . LEU A 1 92 ? -0.233 -3.977 -4.743 1.00 93.50 92 LEU A N 1
ATOM 718 C CA . LEU A 1 92 ? -1.294 -4.972 -4.535 1.00 93.50 92 LEU A CA 1
ATOM 719 C C . LEU A 1 92 ? -1.161 -5.722 -3.197 1.00 93.50 92 LEU A C 1
ATOM 721 O O . LEU A 1 92 ? -2.177 -6.035 -2.575 1.00 93.50 92 LEU A O 1
ATOM 725 N N . CYS A 1 93 ? 0.062 -6.019 -2.751 1.00 93.94 93 CYS A N 1
ATOM 726 C CA . CYS A 1 93 ? 0.326 -6.638 -1.449 1.00 93.94 93 CYS A CA 1
ATOM 727 C C . CYS A 1 93 ? 0.013 -5.696 -0.275 1.00 93.94 93 CYS A C 1
ATOM 729 O O . CYS A 1 93 ? -0.363 -6.175 0.790 1.00 93.94 93 CYS A O 1
ATOM 731 N N . ILE A 1 94 ? 0.137 -4.375 -0.453 1.00 92.38 94 ILE A N 1
ATOM 732 C CA . ILE A 1 94 ? -0.273 -3.398 0.569 1.00 92.38 94 ILE A CA 1
ATOM 733 C C . ILE A 1 94 ? -1.800 -3.392 0.714 1.00 92.38 94 ILE A C 1
ATOM 735 O O . ILE A 1 94 ? -2.296 -3.409 1.841 1.00 92.38 94 ILE A O 1
ATOM 739 N N . ILE A 1 95 ? -2.534 -3.428 -0.406 1.00 89.12 95 ILE A N 1
ATOM 740 C CA . ILE A 1 95 ? -4.007 -3.460 -0.427 1.00 89.12 95 ILE A CA 1
ATOM 741 C C . ILE A 1 95 ? -4.555 -4.772 0.148 1.00 89.12 95 ILE A C 1
ATOM 743 O O . ILE A 1 95 ? -5.513 -4.758 0.915 1.00 89.12 95 ILE A O 1
ATOM 747 N N . GLN A 1 96 ? -3.986 -5.911 -0.254 1.00 88.81 96 GLN A N 1
ATOM 748 C CA . GLN A 1 96 ? -4.481 -7.242 0.108 1.00 88.81 96 GLN A CA 1
ATOM 749 C C . GLN A 1 96 ? -3.363 -8.112 0.701 1.00 88.81 96 GLN A C 1
ATOM 751 O O . GLN A 1 96 ? -2.885 -9.029 0.015 1.00 88.81 96 GLN A O 1
ATOM 756 N N . PRO A 1 97 ? -2.961 -7.861 1.961 1.00 87.69 97 PRO A N 1
ATOM 757 C CA . PRO A 1 97 ? -1.829 -8.543 2.587 1.00 87.69 97 PRO A CA 1
ATOM 758 C C . PRO A 1 97 ? -2.021 -10.063 2.704 1.00 87.69 97 PRO A C 1
ATOM 760 O O . PRO A 1 97 ? -1.051 -10.804 2.576 1.00 87.69 97 PRO A O 1
ATOM 763 N N . ASP A 1 98 ? -3.260 -10.537 2.866 1.00 86.31 98 ASP A N 1
ATOM 764 C CA . ASP A 1 98 ? -3.559 -11.963 3.079 1.00 86.31 98 ASP A CA 1
ATOM 765 C C . ASP A 1 98 ? -3.739 -12.761 1.773 1.00 86.31 98 ASP A C 1
ATOM 767 O O . ASP A 1 98 ? -3.828 -13.991 1.774 1.00 86.31 98 ASP A O 1
ATOM 771 N N . SER A 1 99 ? -3.790 -12.081 0.622 1.00 88.12 99 SER A N 1
ATOM 772 C CA . SER A 1 99 ? -4.049 -12.732 -0.666 1.00 88.12 99 SER A CA 1
ATOM 773 C C . SER A 1 99 ? -2.782 -13.334 -1.282 1.00 88.12 99 SER A C 1
ATOM 775 O O . SER A 1 99 ? -1.732 -12.695 -1.369 1.00 88.12 99 SER A O 1
ATOM 777 N N . ARG A 1 100 ? -2.872 -14.569 -1.793 1.00 88.94 100 ARG A N 1
ATOM 778 C CA . ARG A 1 100 ? -1.758 -15.194 -2.523 1.00 88.94 100 ARG A CA 1
ATOM 779 C C . ARG A 1 100 ? -1.606 -14.567 -3.907 1.00 88.94 100 ARG A C 1
ATOM 781 O O . ARG A 1 100 ? -2.501 -14.684 -4.737 1.00 88.94 100 ARG A O 1
ATOM 788 N N . LYS A 1 101 ? -0.430 -14.006 -4.195 1.00 92.00 101 LYS A N 1
ATOM 789 C CA . LYS A 1 101 ? -0.119 -13.348 -5.477 1.00 92.00 101 LYS A CA 1
ATOM 790 C C . LYS A 1 101 ? 0.624 -14.236 -6.495 1.00 92.00 101 LYS A C 1
ATOM 792 O O . LYS A 1 101 ? 1.490 -13.763 -7.225 1.00 92.00 101 LYS A O 1
ATOM 797 N N . ARG A 1 102 ? 0.356 -15.552 -6.516 1.00 91.38 102 ARG A N 1
ATOM 798 C CA . ARG A 1 102 ? 1.127 -16.521 -7.336 1.00 91.38 102 ARG A CA 1
ATOM 799 C C . ARG A 1 102 ? 1.110 -16.183 -8.828 1.00 91.38 102 ARG A C 1
ATOM 801 O O . ARG A 1 102 ? 2.154 -16.242 -9.466 1.00 91.38 102 ARG A O 1
ATOM 808 N N . LEU A 1 103 ? -0.058 -15.822 -9.362 1.00 93.50 103 LEU A N 1
ATOM 809 C CA . LEU A 1 103 ? -0.217 -15.492 -10.779 1.00 93.50 103 LEU A CA 1
ATOM 810 C C . LEU A 1 103 ? 0.578 -14.233 -11.143 1.00 93.50 103 LEU A C 1
ATOM 812 O O . LEU A 1 103 ? 1.299 -14.225 -12.133 1.00 93.50 103 LEU A O 1
ATOM 816 N N . GLN A 1 104 ? 0.494 -13.199 -10.309 1.00 96.06 104 GLN A N 1
ATOM 817 C CA . GLN A 1 104 ? 1.159 -11.921 -10.529 1.00 96.06 104 GLN A CA 1
ATOM 818 C C . GLN A 1 104 ? 2.684 -12.074 -10.495 1.00 96.06 104 GLN A C 1
ATOM 820 O O . GLN A 1 104 ? 3.370 -11.597 -11.397 1.00 96.06 104 GLN A O 1
ATOM 825 N N . TRP A 1 105 ? 3.218 -12.801 -9.506 1.00 95.94 105 TRP A N 1
ATOM 826 C CA . TRP A 1 105 ? 4.648 -13.120 -9.451 1.00 95.94 105 TRP A CA 1
ATOM 827 C C . TRP A 1 105 ? 5.098 -13.972 -10.643 1.00 95.94 105 TRP A C 1
ATOM 829 O O . TRP A 1 105 ? 6.186 -13.747 -11.166 1.00 95.94 105 TRP A O 1
ATOM 839 N N . GLY A 1 106 ? 4.254 -14.898 -11.115 1.00 95.69 106 GLY A N 1
ATOM 840 C CA . GLY A 1 106 ? 4.501 -15.662 -12.339 1.00 95.69 106 GLY A CA 1
ATOM 841 C C . GLY A 1 106 ? 4.603 -14.769 -13.579 1.00 95.69 106 GLY A C 1
ATOM 842 O O . GLY A 1 106 ? 5.571 -14.876 -14.326 1.00 95.69 106 GLY A O 1
ATOM 843 N N . LEU A 1 107 ? 3.662 -13.836 -13.759 1.00 95.75 107 LEU A N 1
ATOM 844 C CA . LEU A 1 107 ? 3.682 -12.864 -14.860 1.00 95.75 107 LEU A CA 1
ATOM 845 C C . LEU A 1 107 ? 4.929 -11.970 -14.816 1.00 95.75 107 LEU A C 1
ATOM 847 O O . LEU A 1 107 ? 5.584 -11.783 -15.840 1.00 95.75 107 LEU A O 1
ATOM 851 N N . ALA A 1 108 ? 5.295 -11.458 -13.637 1.00 95.62 108 ALA A N 1
ATOM 852 C CA . ALA A 1 108 ? 6.511 -10.663 -13.471 1.00 95.62 108 ALA A CA 1
ATOM 853 C C . ALA A 1 108 ? 7.787 -11.483 -13.725 1.00 95.62 108 ALA A C 1
ATOM 855 O O . ALA A 1 108 ? 8.725 -10.970 -14.331 1.00 95.62 108 ALA A O 1
ATOM 856 N N . GLY A 1 109 ? 7.814 -12.756 -13.318 1.00 96.25 109 GLY A N 1
ATOM 857 C CA . GLY A 1 109 ? 8.928 -13.668 -13.579 1.00 96.25 109 GLY A CA 1
ATOM 858 C C . GLY A 1 109 ? 9.108 -13.969 -15.068 1.00 96.25 109 GLY A C 1
ATOM 859 O O . GLY A 1 109 ? 10.224 -13.886 -15.574 1.00 96.25 109 GLY A O 1
ATOM 860 N N . ILE A 1 110 ? 8.012 -14.243 -15.785 1.00 96.06 110 ILE A N 1
ATOM 861 C CA . ILE A 1 110 ? 8.024 -14.437 -17.245 1.00 96.06 110 ILE A CA 1
ATOM 862 C C . ILE A 1 110 ? 8.498 -13.160 -17.944 1.00 96.06 110 ILE A C 1
ATOM 864 O O . ILE A 1 110 ? 9.360 -13.226 -18.818 1.00 96.06 110 ILE A O 1
ATOM 868 N N . ASN A 1 111 ? 7.984 -11.997 -17.531 1.00 95.75 111 ASN A N 1
ATOM 869 C CA . ASN A 1 111 ? 8.430 -10.706 -18.047 1.00 95.75 111 ASN A CA 1
ATOM 870 C C . ASN A 1 111 ? 9.938 -10.520 -17.847 1.00 95.75 111 ASN A C 1
ATOM 872 O O . ASN A 1 111 ? 10.654 -10.245 -18.804 1.00 95.75 111 ASN A O 1
ATOM 876 N N . ALA A 1 112 ? 10.435 -10.728 -16.627 1.00 95.81 112 ALA A N 1
ATOM 877 C CA . ALA A 1 112 ? 11.855 -10.593 -16.334 1.00 95.81 112 ALA A CA 1
ATOM 878 C C . ALA A 1 112 ? 12.703 -11.540 -17.195 1.00 95.81 112 ALA A C 1
ATOM 880 O O . ALA A 1 112 ? 13.648 -11.094 -17.841 1.00 95.81 112 ALA A O 1
ATOM 881 N N . ALA A 1 113 ? 12.330 -12.820 -17.286 1.00 95.31 113 ALA A N 1
ATOM 882 C CA . ALA A 1 113 ? 13.028 -13.791 -18.128 1.00 95.31 113 ALA A CA 1
ATOM 883 C C . ALA A 1 113 ? 13.089 -13.343 -19.598 1.00 95.31 113 ALA A C 1
ATOM 885 O O . ALA A 1 113 ? 14.145 -13.427 -20.227 1.00 95.31 113 ALA A O 1
ATOM 886 N N . LEU A 1 114 ? 11.989 -12.798 -20.126 1.00 94.31 114 LEU A N 1
ATOM 887 C CA . LEU A 1 114 ? 11.928 -12.293 -21.492 1.00 94.31 114 LEU A CA 1
ATOM 888 C C . LEU A 1 114 ? 12.908 -11.125 -21.708 1.00 94.31 114 LEU A C 1
ATOM 890 O O . LEU A 1 114 ? 13.714 -11.176 -22.637 1.00 94.31 114 LEU A O 1
ATOM 894 N N . TYR A 1 115 ? 12.917 -10.120 -20.825 1.00 92.19 115 TYR A N 1
ATOM 895 C CA . TYR A 1 115 ? 13.823 -8.967 -20.946 1.00 92.19 115 TYR A CA 1
ATOM 896 C C . TYR A 1 115 ? 15.297 -9.327 -20.710 1.00 92.19 115 TYR A C 1
ATOM 898 O O . TYR A 1 115 ? 16.157 -8.846 -21.446 1.00 92.19 115 TYR A O 1
ATOM 906 N N . PHE A 1 116 ? 15.609 -10.209 -19.755 1.00 93.75 116 PHE A N 1
ATOM 907 C CA . PHE A 1 116 ? 16.984 -10.682 -19.537 1.00 93.75 116 PHE A CA 1
ATOM 908 C C . PHE A 1 116 ? 17.495 -11.586 -20.670 1.00 93.75 116 PHE A C 1
ATOM 910 O O . PHE A 1 116 ? 18.702 -11.658 -20.885 1.00 93.75 116 PHE A O 1
ATOM 917 N N . SER A 1 117 ? 16.606 -12.230 -21.436 1.00 92.38 117 SER A N 1
ATOM 918 C CA . SER A 1 117 ? 16.980 -12.995 -22.636 1.00 92.38 117 SER A CA 1
ATOM 919 C C . SER A 1 117 ? 17.249 -12.122 -23.870 1.00 92.38 117 SER A C 1
ATOM 921 O O . SER A 1 117 ? 17.819 -12.599 -24.854 1.00 92.38 117 SER A O 1
ATOM 923 N N . SER A 1 118 ? 16.853 -10.843 -23.830 1.00 88.56 118 SER A N 1
ATOM 924 C CA . SER A 1 118 ? 16.925 -9.921 -24.968 1.00 88.56 118 SER A CA 1
ATOM 925 C C . SER A 1 118 ? 18.321 -9.761 -25.589 1.00 88.56 118 SER A C 1
ATOM 927 O O . SER A 1 118 ? 18.388 -9.690 -26.815 1.00 88.56 118 SER A O 1
ATOM 929 N N . PRO A 1 119 ? 19.440 -9.782 -24.833 1.00 86.00 119 PRO A N 1
ATOM 930 C CA . PRO A 1 119 ? 20.782 -9.688 -25.419 1.00 86.00 119 PRO A CA 1
ATOM 931 C C . PRO A 1 119 ? 21.118 -10.829 -26.388 1.00 86.00 119 PRO A C 1
ATOM 933 O O . PRO A 1 119 ? 21.933 -10.649 -27.287 1.00 86.00 119 PRO A O 1
ATOM 936 N N . PHE A 1 120 ? 20.488 -11.995 -26.218 1.00 88.19 120 PHE A N 1
ATOM 937 C CA . PHE A 1 120 ? 20.719 -13.181 -27.047 1.00 88.19 120 PHE A CA 1
ATOM 938 C C . PHE A 1 120 ? 19.665 -13.336 -28.145 1.00 88.19 120 PHE A C 1
ATOM 940 O O . PHE A 1 120 ? 19.970 -13.801 -29.239 1.00 88.19 120 PHE A O 1
ATOM 947 N N . THR A 1 121 ? 18.418 -12.965 -27.850 1.00 88.00 121 THR A N 1
ATOM 948 C CA . THR A 1 121 ? 17.259 -13.260 -28.707 1.00 88.00 121 THR A CA 1
ATOM 949 C C . THR A 1 121 ? 16.764 -12.062 -29.512 1.00 88.00 121 THR A C 1
ATOM 951 O O . THR A 1 121 ? 16.047 -12.251 -30.490 1.00 88.00 121 THR A O 1
ATOM 954 N N . ARG A 1 122 ? 17.114 -10.834 -29.100 1.00 87.38 122 ARG A N 1
ATOM 955 C CA . ARG A 1 122 ? 16.633 -9.561 -29.674 1.00 87.38 122 ARG A CA 1
ATOM 956 C C . ARG A 1 122 ? 15.103 -9.409 -29.657 1.00 87.38 122 ARG A C 1
ATOM 958 O O . ARG A 1 122 ? 14.542 -8.601 -30.392 1.00 87.38 122 ARG A O 1
ATOM 965 N N . LEU A 1 123 ? 14.410 -10.175 -28.807 1.00 86.94 123 LEU A N 1
ATOM 966 C CA . LEU A 1 123 ? 12.946 -10.204 -28.757 1.00 86.94 123 LEU A CA 1
ATOM 967 C C . LEU A 1 123 ? 12.344 -8.914 -28.194 1.00 86.94 123 LEU A C 1
ATOM 969 O O . LEU A 1 123 ? 11.381 -8.401 -28.760 1.00 86.94 123 LEU A O 1
ATOM 973 N N . CYS A 1 124 ? 12.881 -8.383 -27.094 1.00 85.81 124 CYS A N 1
ATOM 974 C CA . CYS A 1 124 ? 12.339 -7.175 -26.462 1.00 85.81 124 CYS A CA 1
ATOM 975 C C . CYS A 1 124 ? 12.999 -5.906 -26.992 1.00 85.81 124 CYS A C 1
ATOM 977 O O . CYS A 1 124 ? 12.322 -4.930 -27.311 1.00 85.81 124 CYS A O 1
ATOM 979 N N . PHE A 1 125 ? 14.324 -5.908 -27.059 1.00 85.56 125 PHE A N 1
ATOM 980 C CA . PHE A 1 125 ? 15.121 -4.778 -27.497 1.00 85.56 125 PHE A CA 1
ATOM 981 C C . PHE A 1 125 ? 16.493 -5.219 -28.014 1.00 85.56 125 PHE A C 1
ATOM 983 O O . PHE A 1 125 ? 17.021 -6.264 -27.626 1.00 85.56 125 PHE A O 1
ATOM 990 N N . GLU A 1 126 ? 17.081 -4.382 -28.857 1.00 84.94 126 GLU A N 1
ATOM 991 C CA . GLU A 1 126 ? 18.456 -4.497 -29.333 1.00 84.94 126 GLU A CA 1
ATOM 992 C C . GLU A 1 126 ? 19.153 -3.154 -29.120 1.00 84.94 126 GLU A C 1
ATOM 994 O O . GLU A 1 126 ? 18.591 -2.106 -29.424 1.00 84.94 126 GLU A O 1
ATOM 999 N N . ILE A 1 127 ? 20.366 -3.162 -28.574 1.00 80.38 127 ILE A N 1
ATOM 1000 C CA . ILE A 1 127 ? 21.155 -1.940 -28.404 1.00 80.38 127 ILE A CA 1
ATOM 1001 C C . ILE A 1 127 ? 22.197 -1.905 -29.517 1.00 80.38 127 ILE A C 1
ATOM 1003 O O . ILE A 1 127 ? 23.044 -2.792 -29.596 1.00 80.38 127 ILE A O 1
ATOM 1007 N N . ARG A 1 128 ? 22.128 -0.887 -30.382 1.00 75.88 128 ARG A N 1
ATOM 1008 C CA . ARG A 1 128 ? 23.060 -0.745 -31.508 1.00 75.88 128 ARG A CA 1
ATOM 1009 C C . ARG A 1 128 ? 24.459 -0.376 -31.006 1.00 75.88 128 ARG A C 1
ATOM 1011 O O . ARG A 1 128 ? 24.618 0.630 -30.314 1.00 75.88 128 ARG A O 1
ATOM 1018 N N . GLU A 1 129 ? 25.469 -1.153 -31.395 1.00 66.69 129 GLU A N 1
ATOM 1019 C CA . GLU A 1 129 ? 26.878 -0.826 -31.145 1.00 66.69 129 GLU A CA 1
ATOM 1020 C C . GLU A 1 129 ? 27.262 0.474 -31.877 1.00 66.69 129 GLU A C 1
ATOM 1022 O O . GLU A 1 129 ? 27.013 0.617 -33.074 1.00 66.69 129 GLU A O 1
ATOM 1027 N N . GLY A 1 130 ? 27.823 1.442 -31.144 1.00 64.88 130 GLY A N 1
ATOM 1028 C CA . GLY A 1 130 ? 28.179 2.776 -31.644 1.00 64.88 130 GLY A CA 1
ATOM 1029 C C . GLY A 1 130 ? 27.419 3.885 -30.918 1.00 64.88 130 GLY A C 1
ATOM 1030 O O . GLY A 1 130 ? 27.982 4.542 -30.047 1.00 64.88 130 GLY A O 1
ATOM 1031 N N . ASP A 1 131 ? 26.129 4.038 -31.229 1.00 63.53 131 ASP A N 1
ATOM 1032 C CA . ASP A 1 131 ? 25.284 5.118 -30.687 1.00 63.53 131 ASP A CA 1
ATOM 1033 C C . ASP A 1 131 ? 24.503 4.703 -29.426 1.00 63.53 131 ASP A C 1
ATOM 1035 O O . ASP A 1 131 ? 23.822 5.519 -28.806 1.00 63.53 131 ASP A O 1
ATOM 1039 N N . TYR A 1 132 ? 24.569 3.417 -29.053 1.00 67.38 132 TYR A N 1
ATOM 1040 C CA . TYR A 1 132 ? 23.871 2.813 -27.914 1.00 67.38 132 TYR A CA 1
ATOM 1041 C C . TYR A 1 132 ? 22.365 3.119 -27.850 1.00 67.38 132 TYR A C 1
ATOM 1043 O O . TYR A 1 132 ? 21.770 3.144 -26.766 1.00 67.38 132 TYR A O 1
ATOM 1051 N N . VAL A 1 133 ? 21.741 3.345 -29.005 1.00 69.81 133 VAL A N 1
ATOM 1052 C CA . VAL A 1 133 ? 20.300 3.565 -29.125 1.00 69.81 133 VAL A CA 1
ATOM 1053 C C . VAL A 1 133 ? 19.577 2.236 -28.931 1.00 69.81 133 VAL A C 1
ATOM 1055 O O . VAL A 1 133 ? 19.958 1.219 -29.518 1.00 69.81 133 VAL A O 1
ATOM 1058 N N . LEU A 1 134 ? 18.532 2.253 -28.103 1.00 74.56 134 LEU A N 1
ATOM 1059 C CA . LEU A 1 134 ? 17.660 1.109 -27.870 1.00 74.56 134 LEU A CA 1
ATOM 1060 C C . LEU A 1 134 ? 16.652 0.994 -29.020 1.00 74.56 134 LEU A C 1
ATOM 1062 O O . LEU A 1 134 ? 15.761 1.828 -29.177 1.00 74.56 134 LEU A O 1
ATOM 1066 N N . LEU A 1 135 ? 16.794 -0.058 -29.815 1.00 80.00 135 LEU A N 1
ATOM 1067 C CA . LEU A 1 135 ? 15.864 -0.452 -30.864 1.00 80.00 135 LEU A CA 1
ATOM 1068 C C . LEU A 1 135 ? 14.815 -1.397 -30.281 1.00 80.00 135 LEU A C 1
ATOM 1070 O O . LEU A 1 135 ? 15.123 -2.291 -29.492 1.00 80.00 135 LEU A O 1
ATOM 1074 N N . ARG A 1 136 ? 13.555 -1.192 -30.665 1.00 83.94 136 ARG A N 1
ATOM 1075 C CA . ARG A 1 136 ? 12.422 -1.988 -30.181 1.00 83.94 136 ARG A CA 1
ATOM 1076 C C . ARG A 1 136 ? 12.351 -3.310 -30.951 1.00 83.94 136 ARG A C 1
ATOM 1078 O O . ARG A 1 136 ? 12.207 -3.294 -32.170 1.00 83.94 136 ARG A O 1
ATOM 1085 N N . GLY A 1 137 ? 12.438 -4.433 -30.239 1.00 86.81 137 GLY A N 1
ATOM 1086 C CA . GLY A 1 137 ? 12.211 -5.771 -30.799 1.00 86.81 137 GLY A CA 1
ATOM 1087 C C . GLY A 1 137 ? 10.714 -6.087 -30.938 1.00 86.81 137 GLY A C 1
ATOM 1088 O O . GLY A 1 137 ? 9.885 -5.299 -30.491 1.00 86.81 137 GLY A O 1
ATOM 1089 N N . PRO A 1 138 ? 10.313 -7.231 -31.514 1.00 89.31 138 PRO A N 1
ATOM 1090 C CA . PRO A 1 138 ? 8.902 -7.571 -31.739 1.00 89.31 138 PRO A CA 1
ATOM 1091 C C . PRO A 1 138 ? 8.056 -7.661 -30.457 1.00 89.31 138 PRO A C 1
ATOM 1093 O O . PRO A 1 138 ? 6.860 -7.392 -30.501 1.00 89.31 138 PRO A O 1
ATOM 1096 N N . LEU A 1 139 ? 8.658 -8.002 -29.314 1.00 90.69 139 LEU A N 1
ATOM 1097 C CA . LEU A 1 139 ? 8.000 -8.141 -28.009 1.00 90.69 139 LEU A CA 1
ATOM 1098 C C . LEU A 1 139 ? 8.313 -6.981 -27.047 1.00 90.69 139 LEU A C 1
ATOM 1100 O O . LEU A 1 139 ? 8.152 -7.117 -25.834 1.00 90.69 139 LEU A O 1
ATOM 1104 N N . TRP A 1 140 ? 8.726 -5.816 -27.559 1.00 84.94 140 TRP A N 1
ATOM 1105 C CA . TRP A 1 140 ? 9.078 -4.645 -26.739 1.00 84.94 140 TRP A CA 1
ATOM 1106 C C . TRP A 1 140 ? 7.962 -4.187 -25.783 1.00 84.94 140 TRP A C 1
ATOM 1108 O O . TRP A 1 140 ? 8.240 -3.596 -24.737 1.00 84.94 140 TRP A O 1
ATOM 1118 N N . PHE A 1 141 ? 6.700 -4.460 -26.130 1.00 86.62 141 PHE A N 1
ATOM 1119 C CA . PHE A 1 141 ? 5.515 -4.045 -25.380 1.00 86.62 141 PHE A CA 1
ATOM 1120 C C . PHE A 1 141 ? 5.167 -4.966 -24.194 1.00 86.62 141 PHE A C 1
ATOM 1122 O O . PHE A 1 141 ? 4.239 -4.658 -23.444 1.00 86.62 141 PHE A O 1
ATOM 1129 N N . ALA A 1 142 ? 5.888 -6.076 -23.992 1.00 89.44 142 ALA A N 1
ATOM 1130 C CA . ALA A 1 142 ? 5.567 -7.079 -22.972 1.00 89.44 142 ALA A CA 1
ATOM 1131 C C . ALA A 1 142 ? 5.480 -6.494 -21.547 1.00 89.44 142 ALA A C 1
ATOM 1133 O O . ALA A 1 142 ? 4.508 -6.757 -20.836 1.00 89.44 142 ALA A O 1
ATOM 1134 N N . CYS A 1 143 ? 6.420 -5.624 -21.157 1.00 88.25 143 CYS A N 1
ATOM 1135 C CA . CYS A 1 143 ? 6.390 -4.956 -19.849 1.00 88.25 143 CYS A CA 1
ATOM 1136 C C . CYS A 1 143 ? 5.142 -4.084 -19.679 1.00 88.25 143 CYS A C 1
ATOM 1138 O O . CYS A 1 143 ? 4.549 -4.054 -18.598 1.00 88.25 143 CYS A O 1
ATOM 1140 N N . PHE A 1 144 ? 4.728 -3.377 -20.733 1.00 88.00 144 PHE A N 1
ATOM 1141 C CA . PHE A 1 144 ? 3.535 -2.533 -20.700 1.00 88.00 144 PHE A CA 1
ATOM 1142 C C . PHE A 1 144 ? 2.266 -3.377 -20.600 1.00 88.00 144 PHE A C 1
ATOM 1144 O O . PHE A 1 144 ? 1.387 -3.041 -19.813 1.00 88.00 144 PHE A O 1
ATOM 1151 N N . ALA A 1 145 ? 2.197 -4.504 -21.314 1.00 90.69 145 ALA A N 1
ATOM 1152 C CA . ALA A 1 145 ? 1.072 -5.431 -21.227 1.00 90.69 145 ALA A CA 1
ATOM 1153 C C . ALA A 1 145 ? 0.927 -6.021 -19.813 1.00 90.69 145 ALA A C 1
ATOM 1155 O O . ALA A 1 145 ? -0.155 -5.969 -19.230 1.00 90.69 145 ALA A O 1
ATOM 1156 N N . VAL A 1 146 ? 2.023 -6.508 -19.218 1.00 93.50 146 VAL A N 1
ATOM 1157 C CA . VAL A 1 146 ? 2.010 -7.033 -17.841 1.00 93.50 146 VAL A CA 1
ATOM 1158 C C . VAL A 1 146 ? 1.639 -5.938 -16.841 1.00 93.50 146 VAL A C 1
ATOM 1160 O O . VAL A 1 146 ? 0.802 -6.159 -15.967 1.00 93.50 146 VAL A O 1
ATOM 1163 N N . SER A 1 147 ? 2.202 -4.738 -16.990 1.00 92.00 147 SER A N 1
ATOM 1164 C CA . SER A 1 147 ? 1.879 -3.605 -16.116 1.00 92.00 147 SER A CA 1
ATOM 1165 C C . SER A 1 147 ? 0.417 -3.173 -16.248 1.00 92.00 147 SER A C 1
ATOM 1167 O O . SER A 1 147 ? -0.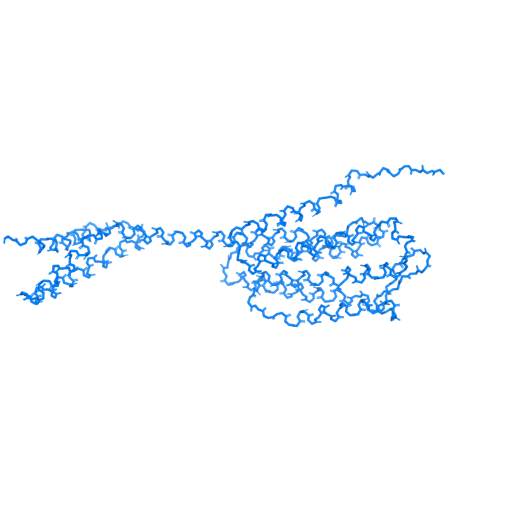217 -2.892 -15.237 1.00 92.00 147 SER A O 1
ATOM 1169 N N . ALA A 1 148 ? -0.154 -3.180 -17.456 1.00 91.12 148 ALA A N 1
ATOM 1170 C CA . ALA A 1 148 ? -1.559 -2.854 -17.690 1.00 91.12 148 ALA A CA 1
ATOM 1171 C C . ALA A 1 148 ? -2.504 -3.860 -17.015 1.00 91.12 148 ALA A C 1
ATOM 1173 O O . ALA A 1 148 ? -3.473 -3.449 -16.381 1.00 91.12 148 ALA A O 1
ATOM 1174 N N . ILE A 1 149 ? -2.192 -5.161 -17.077 1.00 94.19 149 ILE A N 1
ATOM 1175 C CA . ILE A 1 149 ? -2.949 -6.204 -16.365 1.00 94.19 149 ILE A CA 1
ATOM 1176 C C . ILE A 1 149 ? -2.908 -5.955 -14.851 1.00 94.19 149 ILE A C 1
ATOM 1178 O O . ILE A 1 149 ? -3.946 -5.981 -14.191 1.00 94.19 149 ILE A O 1
ATOM 1182 N N . LEU A 1 150 ? -1.724 -5.672 -14.299 1.00 94.19 150 LEU A N 1
ATOM 1183 C CA . LEU A 1 150 ? -1.560 -5.408 -12.867 1.00 94.19 150 LEU A CA 1
ATOM 1184 C C . LEU A 1 150 ? -2.270 -4.122 -12.427 1.00 94.19 150 LEU A C 1
ATOM 1186 O O . LEU A 1 150 ? -2.884 -4.109 -11.364 1.00 94.19 150 LEU A O 1
ATOM 1190 N N . LEU A 1 151 ? -2.227 -3.060 -13.237 1.00 92.69 151 LEU A N 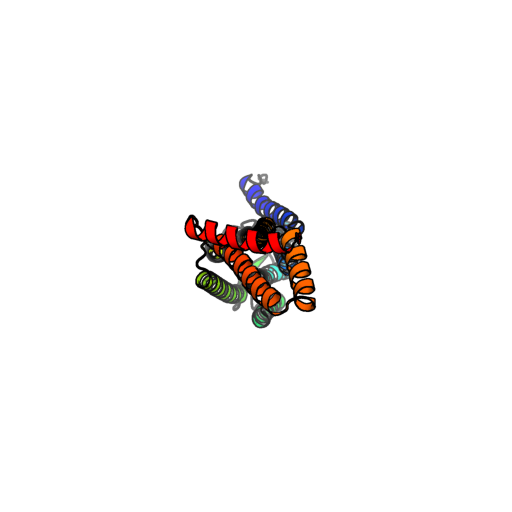1
ATOM 1191 C CA . LEU A 1 151 ? -2.943 -1.810 -12.969 1.00 92.69 151 LEU A CA 1
ATOM 1192 C C . LEU A 1 151 ? -4.459 -2.000 -13.026 1.00 92.69 151 LEU A C 1
ATOM 1194 O O . LEU A 1 151 ? -5.159 -1.474 -12.165 1.00 92.69 151 LEU A O 1
ATOM 1198 N N . ALA A 1 152 ? -4.967 -2.775 -13.988 1.00 92.50 152 ALA A N 1
ATOM 1199 C CA . ALA A 1 152 ? -6.385 -3.111 -14.070 1.00 92.50 152 ALA A CA 1
ATOM 1200 C C . ALA A 1 152 ? -6.843 -3.917 -12.845 1.00 92.50 152 ALA A C 1
ATOM 1202 O O . ALA A 1 152 ? -7.894 -3.624 -12.272 1.00 92.50 152 ALA A O 1
ATOM 1203 N N . GLU A 1 153 ? -6.038 -4.887 -12.392 1.00 93.06 153 GLU A N 1
ATOM 1204 C CA . GLU A 1 153 ? -6.316 -5.599 -11.144 1.00 93.06 153 GLU A CA 1
ATOM 1205 C C . GLU A 1 153 ? -6.315 -4.633 -9.954 1.00 93.06 153 GLU A C 1
ATOM 1207 O O . GLU A 1 153 ? -7.242 -4.655 -9.146 1.00 93.06 153 GLU A O 1
ATOM 1212 N N . LEU A 1 154 ? -5.310 -3.761 -9.854 1.00 92.12 154 LEU A N 1
ATOM 1213 C CA . LEU A 1 154 ? -5.190 -2.793 -8.767 1.00 92.12 154 LEU A CA 1
ATOM 1214 C C . LEU A 1 154 ? -6.418 -1.880 -8.707 1.00 92.12 154 LEU A C 1
ATOM 1216 O O . LEU A 1 154 ? -7.030 -1.753 -7.648 1.00 92.12 154 LEU A O 1
ATOM 1220 N N . LEU A 1 155 ? -6.836 -1.349 -9.856 1.00 91.56 155 LEU A N 1
ATOM 1221 C CA . LEU A 1 155 ? -8.038 -0.536 -10.002 1.00 91.56 155 LEU A CA 1
ATOM 1222 C C . LEU A 1 155 ? -9.290 -1.284 -9.526 1.00 91.56 155 LEU A C 1
ATOM 1224 O O . LEU A 1 155 ? -10.054 -0.765 -8.710 1.00 91.56 155 LEU A O 1
ATOM 1228 N N . ALA A 1 156 ? -9.481 -2.523 -9.988 1.00 91.50 156 ALA A N 1
ATOM 1229 C CA . ALA A 1 156 ? -10.622 -3.346 -9.604 1.00 91.50 156 ALA A CA 1
ATOM 1230 C C . ALA A 1 156 ? -10.659 -3.595 -8.087 1.00 91.50 156 ALA A C 1
ATOM 1232 O O . ALA A 1 156 ? -11.712 -3.465 -7.461 1.00 91.50 156 ALA A O 1
ATOM 1233 N N . ARG A 1 157 ? -9.509 -3.898 -7.467 1.00 90.31 157 ARG A N 1
ATOM 1234 C CA . ARG A 1 157 ? -9.414 -4.100 -6.011 1.00 90.31 157 ARG A CA 1
ATOM 1235 C C . ARG A 1 157 ? -9.722 -2.826 -5.233 1.00 90.31 157 ARG A C 1
ATOM 1237 O O . ARG A 1 157 ? -10.424 -2.898 -4.227 1.00 90.31 157 ARG A O 1
ATOM 1244 N N . THR A 1 158 ? -9.244 -1.672 -5.691 1.00 87.19 158 THR A N 1
ATOM 1245 C CA . THR A 1 158 ? -9.546 -0.392 -5.043 1.00 87.19 158 THR A CA 1
ATOM 1246 C C . THR A 1 158 ? -11.038 -0.065 -5.094 1.00 87.19 158 THR A C 1
ATOM 1248 O O . THR A 1 158 ? -11.608 0.338 -4.081 1.00 87.19 158 THR A O 1
ATOM 1251 N N . ILE A 1 159 ? -11.695 -0.294 -6.234 1.00 87.38 159 ILE A N 1
ATOM 1252 C CA . ILE A 1 159 ? -13.139 -0.055 -6.385 1.00 87.38 159 ILE A CA 1
ATOM 1253 C C . ILE A 1 159 ? -13.948 -0.972 -5.456 1.00 87.38 159 ILE A C 1
ATOM 1255 O O . ILE A 1 159 ? -14.885 -0.511 -4.802 1.00 87.38 159 ILE A O 1
ATOM 1259 N N . LEU A 1 160 ? -13.571 -2.251 -5.346 1.00 86.94 160 LEU A N 1
ATOM 1260 C CA . LEU A 1 160 ? -14.219 -3.189 -4.423 1.00 86.94 160 LEU A CA 1
ATOM 1261 C C . LEU A 1 160 ? -14.089 -2.729 -2.961 1.00 86.94 160 LEU A C 1
ATOM 1263 O O . LEU A 1 160 ? -15.089 -2.676 -2.249 1.00 86.94 160 LEU A O 1
ATOM 1267 N N . LEU A 1 161 ? -12.896 -2.293 -2.541 1.00 82.88 161 LEU A N 1
ATOM 1268 C CA . LEU A 1 161 ? -12.669 -1.773 -1.187 1.00 82.88 161 LEU A CA 1
ATOM 1269 C C . LEU A 1 161 ? -13.468 -0.506 -0.868 1.00 82.88 161 LEU A C 1
ATOM 1271 O O . LEU A 1 161 ? -13.858 -0.298 0.288 1.00 82.88 161 LEU A O 1
ATOM 1275 N N . TYR A 1 162 ? -13.674 0.358 -1.864 1.00 83.81 162 TYR A N 1
ATOM 1276 C CA . TYR A 1 162 ? -14.523 1.537 -1.726 1.00 83.81 162 TYR A CA 1
ATOM 1277 C C . TYR A 1 162 ? -15.992 1.134 -1.560 1.00 83.81 162 TYR A C 1
ATOM 1279 O O . TYR A 1 162 ? -16.644 1.595 -0.623 1.00 83.81 162 TYR A O 1
ATOM 1287 N N . ARG A 1 163 ? -16.492 0.214 -2.398 1.00 84.88 163 ARG A N 1
ATOM 1288 C CA . ARG A 1 163 ? -17.889 -0.251 -2.362 1.00 84.88 163 ARG A CA 1
ATOM 1289 C C . ARG A 1 163 ? -18.280 -0.865 -1.016 1.00 84.88 163 ARG A C 1
ATOM 1291 O O . ARG A 1 163 ? -19.399 -0.657 -0.569 1.00 84.88 163 ARG A O 1
ATOM 1298 N N . GLU A 1 164 ? -17.371 -1.587 -0.368 1.00 80.44 164 GLU A N 1
ATOM 1299 C CA . GLU A 1 164 ? -17.642 -2.239 0.921 1.00 80.44 164 GLU A CA 1
ATOM 1300 C C . GLU A 1 164 ? -17.799 -1.264 2.096 1.00 80.44 164 GLU A C 1
ATOM 1302 O O . GLU A 1 164 ? -18.381 -1.628 3.111 1.00 80.44 164 GLU A O 1
ATOM 1307 N N . THR A 1 165 ? -17.280 -0.035 1.999 1.00 75.88 165 THR A N 1
ATOM 1308 C CA . THR A 1 165 ? -17.233 0.876 3.162 1.00 75.88 165 THR A CA 1
ATOM 1309 C C . THR A 1 165 ? -17.718 2.292 2.917 1.00 75.88 165 THR A C 1
ATOM 1311 O O . THR A 1 165 ? -17.926 3.016 3.887 1.00 75.88 165 THR A O 1
ATOM 1314 N N . GLY A 1 166 ? -17.875 2.715 1.660 1.00 76.81 166 GLY A N 1
ATOM 1315 C CA . GLY A 1 166 ? -18.368 4.048 1.301 1.00 76.81 166 GLY A CA 1
ATOM 1316 C C . GLY A 1 166 ? -17.448 5.208 1.702 1.00 76.81 166 GLY A C 1
ATOM 1317 O O . GLY A 1 166 ? -17.880 6.357 1.704 1.00 76.81 166 GLY A O 1
ATOM 1318 N N . ARG A 1 167 ? -16.184 4.943 2.065 1.00 78.19 167 ARG A N 1
ATOM 1319 C CA . ARG A 1 167 ? -15.249 5.971 2.556 1.00 78.19 167 ARG A CA 1
ATOM 1320 C C . ARG A 1 167 ? -14.368 6.523 1.439 1.00 78.19 167 ARG A C 1
ATOM 1322 O O . ARG A 1 167 ? -13.599 5.779 0.833 1.00 78.19 167 ARG A O 1
ATOM 1329 N N . TRP A 1 168 ? -14.407 7.841 1.236 1.00 78.69 168 TRP A N 1
ATOM 1330 C CA . TRP A 1 168 ? -13.650 8.563 0.199 1.00 78.69 168 TRP A CA 1
ATOM 1331 C C . TRP A 1 168 ? -12.138 8.333 0.244 1.00 78.69 168 TRP A C 1
ATOM 1333 O O . TRP A 1 168 ? -11.484 8.275 -0.789 1.00 78.69 168 TRP A O 1
ATOM 1343 N N . GLU A 1 169 ? -11.568 8.119 1.424 1.00 78.12 169 GLU A N 1
ATOM 1344 C CA . GLU A 1 169 ? -10.124 7.903 1.598 1.00 78.12 169 GLU A CA 1
ATOM 1345 C C . GLU A 1 169 ? -9.642 6.611 0.947 1.00 78.12 169 GLU A C 1
ATOM 1347 O O . GLU A 1 169 ? -8.477 6.484 0.581 1.00 78.12 169 GLU A O 1
ATOM 1352 N N . ARG A 1 170 ? -10.545 5.650 0.729 1.00 78.94 170 ARG A N 1
ATOM 1353 C CA . ARG A 1 170 ? -10.230 4.434 -0.022 1.00 78.94 170 ARG A CA 1
ATOM 1354 C C . ARG A 1 170 ? -10.100 4.665 -1.527 1.00 78.94 170 ARG A C 1
ATOM 1356 O O . ARG A 1 170 ? -9.714 3.736 -2.226 1.00 78.94 170 ARG A O 1
ATOM 1363 N N . LEU A 1 171 ? -10.331 5.887 -2.011 1.00 82.00 171 LEU A N 1
ATOM 1364 C CA . LEU A 1 171 ? -10.033 6.303 -3.382 1.00 82.00 171 LEU A CA 1
ATOM 1365 C C . LEU A 1 171 ? -8.583 6.786 -3.566 1.00 82.00 171 LEU A C 1
ATOM 1367 O O . LEU A 1 171 ? -8.165 6.987 -4.702 1.00 82.00 171 LEU A O 1
ATOM 1371 N N . ILE A 1 172 ? -7.777 6.928 -2.502 1.00 86.06 172 ILE A N 1
ATOM 1372 C CA . ILE A 1 172 ? -6.360 7.320 -2.646 1.00 86.06 172 ILE A CA 1
ATOM 1373 C C . ILE A 1 172 ? -5.592 6.356 -3.578 1.00 86.06 172 ILE A C 1
ATOM 1375 O O . ILE A 1 172 ? -4.958 6.837 -4.519 1.00 86.06 172 ILE A O 1
ATOM 1379 N N . PRO A 1 173 ? -5.687 5.015 -3.438 1.00 85.75 173 PRO A N 1
ATOM 1380 C CA . PRO A 1 173 ? -5.035 4.098 -4.374 1.00 85.75 173 PRO A CA 1
ATOM 1381 C C . PRO A 1 173 ? -5.531 4.236 -5.824 1.00 85.75 173 PRO A C 1
ATOM 1383 O O . PRO A 1 173 ? -4.766 3.990 -6.751 1.00 85.75 173 PRO A O 1
ATOM 1386 N N . PHE A 1 174 ? -6.778 4.674 -6.035 1.00 88.50 174 PHE A N 1
ATOM 1387 C CA . PHE A 1 174 ? -7.345 4.905 -7.367 1.00 88.50 174 PHE A CA 1
ATOM 1388 C C . PHE A 1 174 ? -6.675 6.109 -8.034 1.00 88.50 174 PHE A C 1
ATOM 1390 O O . PHE A 1 174 ? -6.266 6.020 -9.192 1.00 88.50 174 PHE A O 1
ATOM 1397 N N . ALA A 1 175 ? -6.485 7.203 -7.289 1.00 89.75 175 ALA A N 1
ATOM 1398 C CA . ALA A 1 175 ? -5.741 8.361 -7.776 1.00 89.75 175 ALA A CA 1
ATOM 1399 C C . ALA A 1 175 ? -4.299 7.981 -8.153 1.00 89.75 175 ALA A C 1
ATOM 1401 O O . ALA A 1 175 ? -3.808 8.403 -9.197 1.00 89.75 175 ALA A O 1
ATOM 1402 N N . VAL A 1 176 ? -3.648 7.113 -7.368 1.00 91.62 176 VAL A N 1
ATOM 1403 C CA . VAL A 1 176 ? -2.303 6.603 -7.686 1.00 91.62 176 VAL A CA 1
ATOM 1404 C C . VAL A 1 176 ? -2.289 5.802 -8.991 1.00 91.62 176 VAL A C 1
ATOM 1406 O O . VAL A 1 176 ? -1.403 6.015 -9.815 1.00 91.62 176 VAL A O 1
ATOM 1409 N N . VAL A 1 177 ? -3.272 4.924 -9.229 1.00 91.31 177 VAL A N 1
ATOM 1410 C CA . VAL A 1 177 ? -3.387 4.203 -10.513 1.00 91.31 177 VAL A CA 1
ATOM 1411 C C . VAL A 1 177 ? -3.528 5.175 -11.676 1.00 91.31 177 VAL A C 1
ATOM 1413 O O . VAL A 1 177 ? -2.844 5.014 -12.684 1.00 91.31 177 VAL A O 1
ATOM 1416 N N . LEU A 1 178 ? -4.382 6.191 -11.535 1.00 91.56 178 LEU A N 1
ATOM 1417 C CA . LEU A 1 178 ? -4.594 7.186 -12.580 1.00 91.56 178 LEU A CA 1
ATOM 1418 C C . LEU A 1 178 ? -3.302 7.954 -12.891 1.00 91.56 178 LEU A C 1
ATOM 1420 O O . LEU A 1 178 ? -2.949 8.088 -14.060 1.00 91.56 178 LEU A O 1
ATOM 1424 N N . ILE A 1 179 ? -2.570 8.387 -11.859 1.00 92.38 179 ILE A N 1
ATOM 1425 C CA . ILE A 1 179 ? -1.267 9.052 -12.011 1.00 92.38 179 ILE A CA 1
ATOM 1426 C C . ILE A 1 179 ? -0.288 8.136 -12.754 1.00 92.38 179 ILE A C 1
ATOM 1428 O O . ILE A 1 179 ? 0.340 8.575 -13.712 1.00 92.38 179 ILE A O 1
ATOM 1432 N N . ILE A 1 180 ? -0.198 6.853 -12.382 1.00 91.88 180 ILE A N 1
ATOM 1433 C CA . ILE A 1 180 ? 0.687 5.892 -13.057 1.00 91.88 180 ILE A CA 1
ATOM 1434 C C . ILE A 1 180 ? 0.305 5.726 -14.535 1.00 91.88 180 ILE A C 1
ATOM 1436 O O . ILE A 1 180 ? 1.186 5.751 -15.392 1.00 91.88 180 ILE A O 1
ATOM 1440 N N . ILE A 1 181 ? -0.986 5.587 -14.854 1.00 90.12 181 ILE A N 1
ATOM 1441 C CA . ILE A 1 181 ? -1.460 5.463 -16.242 1.00 90.12 181 ILE A CA 1
ATOM 1442 C C . ILE A 1 181 ? -1.077 6.707 -17.051 1.00 90.12 181 ILE A C 1
ATOM 1444 O O . ILE A 1 181 ? -0.509 6.577 -18.135 1.00 90.12 181 ILE A O 1
ATOM 1448 N N . VAL A 1 182 ? -1.339 7.904 -16.516 1.00 91.50 182 VAL A N 1
ATOM 1449 C CA . VAL A 1 182 ? -0.986 9.172 -17.172 1.00 91.50 182 VAL A CA 1
ATOM 1450 C C . VAL A 1 182 ? 0.521 9.255 -17.407 1.00 91.50 182 VAL A C 1
ATOM 1452 O O . VAL A 1 182 ? 0.948 9.586 -18.510 1.00 91.50 182 VAL A O 1
ATOM 1455 N N . SER A 1 183 ? 1.340 8.886 -16.424 1.00 89.44 183 SER A N 1
ATOM 1456 C CA . SER A 1 183 ? 2.797 8.910 -16.558 1.00 89.44 183 SER A CA 1
ATOM 1457 C C . SER A 1 183 ? 3.334 7.926 -17.595 1.00 89.44 183 SER A C 1
ATOM 1459 O O . SER A 1 183 ? 4.266 8.272 -18.314 1.00 89.44 183 SER A O 1
ATOM 1461 N N . VAL A 1 184 ? 2.725 6.743 -17.744 1.00 86.62 184 VAL A N 1
ATOM 1462 C CA . VAL A 1 184 ? 3.063 5.815 -18.839 1.00 86.62 184 VAL A CA 1
ATOM 1463 C C . VAL A 1 184 ? 2.743 6.437 -20.198 1.00 86.62 184 VAL A C 1
ATOM 1465 O O . VAL A 1 184 ? 3.548 6.346 -21.122 1.00 86.62 184 VAL A O 1
ATOM 1468 N N . VAL A 1 185 ? 1.583 7.087 -20.328 1.00 86.19 185 VAL A N 1
ATOM 1469 C CA . VAL A 1 185 ? 1.191 7.772 -21.569 1.00 86.19 185 VAL A CA 1
ATOM 1470 C C . VAL A 1 185 ? 2.165 8.909 -21.884 1.00 86.19 185 VAL A C 1
ATOM 1472 O O . VAL A 1 185 ? 2.580 9.040 -23.034 1.00 86.19 185 VAL A O 1
ATOM 1475 N N . LEU A 1 186 ? 2.582 9.690 -20.886 1.00 85.31 186 LEU A N 1
ATOM 1476 C CA . LEU A 1 186 ? 3.584 10.744 -21.061 1.00 85.31 186 LEU A CA 1
ATOM 1477 C C . LEU A 1 186 ? 4.935 10.178 -21.511 1.00 85.31 186 LEU A C 1
ATOM 1479 O O . LEU A 1 186 ? 5.472 10.658 -22.502 1.00 85.31 186 LEU A O 1
ATOM 1483 N N . ASP A 1 187 ? 5.440 9.119 -20.874 1.00 80.56 187 ASP A N 1
ATOM 1484 C CA . ASP A 1 187 ? 6.705 8.480 -21.274 1.00 80.56 187 ASP A CA 1
ATOM 1485 C C . ASP A 1 187 ? 6.673 7.962 -22.727 1.00 80.56 187 ASP A C 1
ATOM 1487 O O . ASP A 1 187 ? 7.690 7.986 -23.419 1.00 80.56 187 ASP A O 1
ATOM 1491 N N . ILE A 1 188 ? 5.513 7.504 -23.216 1.00 78.06 188 ILE A N 1
ATOM 1492 C CA . ILE A 1 188 ? 5.352 7.052 -24.608 1.00 78.06 188 ILE A CA 1
ATOM 1493 C C . ILE A 1 188 ? 5.313 8.238 -25.586 1.00 78.06 188 ILE A C 1
ATOM 1495 O O . ILE A 1 188 ? 5.906 8.151 -26.661 1.00 78.06 188 ILE A O 1
ATOM 1499 N N . ASN A 1 189 ? 4.607 9.321 -25.239 1.00 76.81 189 ASN A N 1
ATOM 1500 C CA . ASN A 1 189 ? 4.349 10.451 -26.143 1.00 76.81 189 ASN A CA 1
ATOM 1501 C C . ASN A 1 189 ? 5.469 11.499 -26.162 1.00 76.81 189 ASN A C 1
ATOM 1503 O O . ASN A 1 189 ? 5.716 12.100 -27.202 1.00 76.81 189 ASN A O 1
ATOM 1507 N N . VAL A 1 190 ? 6.179 11.703 -25.050 1.00 70.19 190 VAL A N 1
ATOM 1508 C CA . VAL A 1 190 ? 7.294 12.668 -24.931 1.00 70.19 190 VAL A CA 1
ATOM 1509 C C . VAL A 1 190 ? 8.588 12.129 -25.583 1.00 70.19 190 VAL A C 1
ATOM 1511 O O . VAL A 1 190 ? 9.650 12.729 -25.477 1.00 70.19 190 VAL A O 1
ATOM 1514 N N . GLY A 1 191 ? 8.507 10.998 -26.292 1.00 55.81 191 GLY A N 1
ATOM 1515 C CA . GLY A 1 191 ? 9.602 10.114 -26.702 1.00 55.81 191 GLY A CA 1
ATOM 1516 C C . GLY A 1 191 ? 10.686 10.628 -27.662 1.00 55.81 191 GLY A C 1
ATOM 1517 O O . GLY A 1 191 ? 11.090 9.856 -28.528 1.00 55.81 191 GLY A O 1
ATOM 1518 N N . LEU A 1 192 ? 11.208 11.850 -27.524 1.00 46.06 192 LEU A N 1
ATOM 1519 C CA . LEU A 1 192 ? 12.343 12.348 -28.320 1.00 46.06 192 LEU A CA 1
ATOM 1520 C C . LEU A 1 192 ? 13.381 13.189 -27.551 1.00 46.06 192 LEU A C 1
ATOM 1522 O O . LEU A 1 192 ? 14.446 13.442 -28.109 1.00 46.06 192 LEU A O 1
ATOM 1526 N N . GLU A 1 193 ? 13.150 13.562 -26.287 1.00 54.44 193 GLU A N 1
ATOM 1527 C CA . GLU A 1 193 ? 14.168 14.253 -25.477 1.00 54.44 193 GLU A CA 1
ATOM 1528 C C . GLU A 1 193 ? 14.680 13.370 -24.326 1.00 54.44 193 GLU A C 1
ATOM 1530 O O . GLU A 1 193 ? 13.871 12.792 -23.594 1.00 54.44 193 GLU A O 1
ATOM 1535 N N . PRO A 1 194 ? 16.010 13.245 -24.136 1.00 58.44 194 PRO A N 1
ATOM 1536 C CA . PRO A 1 194 ? 16.578 12.492 -23.025 1.00 58.44 194 PRO A CA 1
ATOM 1537 C C . PRO A 1 194 ? 16.272 13.200 -21.700 1.00 58.44 194 PRO A C 1
ATOM 1539 O O . PRO A 1 194 ? 16.922 14.175 -21.328 1.00 58.44 194 PRO A O 1
ATOM 1542 N N . GLN A 1 195 ? 15.268 12.698 -20.983 1.00 67.12 195 GLN A N 1
ATOM 1543 C CA . GLN A 1 195 ? 14.935 13.144 -19.632 1.00 67.12 195 GLN A CA 1
ATOM 1544 C C . GLN A 1 195 ? 15.760 12.360 -18.603 1.00 67.12 195 GLN A C 1
ATOM 1546 O O . GLN A 1 195 ? 15.865 11.139 -18.732 1.00 67.12 195 GLN A O 1
ATOM 1551 N N . PRO A 1 196 ? 16.299 13.006 -17.550 1.00 69.69 196 PRO A N 1
ATOM 1552 C CA . PRO A 1 196 ? 17.160 12.349 -16.563 1.00 69.69 196 PRO A CA 1
ATOM 1553 C C . PRO A 1 196 ? 16.436 11.263 -15.751 1.00 69.69 196 PRO A C 1
ATOM 1555 O O . PRO A 1 196 ? 17.068 10.298 -15.319 1.00 69.69 196 PRO A O 1
ATOM 1558 N N . ILE A 1 197 ? 15.122 11.405 -15.545 1.00 79.38 197 ILE A N 1
ATOM 1559 C CA . ILE A 1 197 ? 14.264 10.452 -14.832 1.00 79.38 197 ILE A CA 1
ATOM 1560 C C . ILE A 1 197 ? 12.932 10.331 -15.584 1.00 79.38 197 ILE A C 1
ATOM 1562 O O . ILE A 1 197 ? 12.324 11.342 -15.924 1.00 79.38 197 ILE A O 1
ATOM 1566 N N . SER A 1 198 ? 12.468 9.099 -15.819 1.00 83.94 198 SER A N 1
ATOM 1567 C CA . SER A 1 198 ? 11.163 8.822 -16.446 1.00 83.94 198 SER A CA 1
ATOM 1568 C C . SER A 1 198 ? 9.984 9.287 -15.578 1.00 83.94 198 SER A C 1
ATOM 1570 O O . SER A 1 198 ? 10.016 9.176 -14.344 1.00 83.94 198 SER A O 1
ATOM 1572 N N . PHE A 1 199 ? 8.905 9.750 -16.222 1.00 86.31 199 PHE A N 1
ATOM 1573 C CA . PHE A 1 199 ? 7.684 10.181 -15.536 1.00 86.31 199 PHE A CA 1
ATOM 1574 C C . PHE A 1 199 ? 7.080 9.045 -14.709 1.00 86.31 199 PHE A C 1
ATOM 1576 O O . PHE A 1 199 ? 6.587 9.282 -13.606 1.00 86.31 199 PHE A O 1
ATOM 1583 N N . LEU A 1 200 ? 7.150 7.804 -15.201 1.00 87.38 200 LEU A N 1
ATOM 1584 C CA . LEU A 1 200 ? 6.704 6.629 -14.458 1.00 87.38 200 LEU A CA 1
ATOM 1585 C C . LEU A 1 200 ? 7.475 6.440 -13.145 1.00 87.38 200 LEU A C 1
ATOM 1587 O O . LEU A 1 200 ? 6.866 6.117 -12.128 1.00 87.38 200 LEU A O 1
ATOM 1591 N N . THR A 1 201 ? 8.793 6.650 -13.134 1.00 88.06 201 THR A N 1
ATOM 1592 C CA . THR A 1 201 ? 9.601 6.516 -11.909 1.00 88.06 201 THR A CA 1
ATOM 1593 C C . THR A 1 201 ? 9.182 7.546 -10.858 1.00 88.06 201 THR A C 1
ATOM 1595 O O . THR A 1 201 ? 9.048 7.211 -9.679 1.00 88.06 201 THR A O 1
ATOM 1598 N N . ILE A 1 202 ? 8.896 8.780 -11.284 1.00 89.38 202 ILE A N 1
ATOM 1599 C CA . ILE A 1 202 ? 8.377 9.838 -10.404 1.00 89.38 202 ILE A CA 1
ATOM 1600 C C . ILE A 1 202 ? 6.983 9.463 -9.884 1.00 89.38 202 ILE A C 1
ATOM 1602 O O . ILE A 1 202 ? 6.727 9.555 -8.685 1.00 89.38 202 ILE A O 1
ATOM 1606 N N . ALA A 1 203 ? 6.096 8.982 -10.758 1.00 91.81 203 ALA A N 1
ATOM 1607 C CA . ALA A 1 203 ? 4.752 8.545 -10.385 1.00 91.81 203 ALA A CA 1
ATOM 1608 C C . ALA A 1 203 ? 4.753 7.392 -9.385 1.00 91.81 203 ALA A C 1
ATOM 1610 O O . ALA A 1 203 ? 3.947 7.390 -8.458 1.00 91.81 203 ALA A O 1
ATOM 1611 N N . ILE A 1 204 ? 5.667 6.434 -9.541 1.00 92.12 204 ILE A N 1
ATOM 1612 C CA . ILE A 1 204 ? 5.867 5.351 -8.579 1.00 92.12 204 ILE A CA 1
ATOM 1613 C C . ILE A 1 204 ? 6.286 5.927 -7.226 1.00 92.12 204 ILE A C 1
ATOM 1615 O O . ILE A 1 204 ? 5.661 5.592 -6.225 1.00 92.12 204 ILE A O 1
ATOM 1619 N N . ALA A 1 205 ? 7.280 6.821 -7.192 1.00 92.31 205 ALA A N 1
ATOM 1620 C CA . ALA A 1 205 ? 7.770 7.413 -5.948 1.00 92.31 205 ALA A CA 1
ATOM 1621 C C . ALA A 1 205 ? 6.675 8.197 -5.203 1.00 92.31 205 ALA A C 1
ATOM 1623 O O . ALA A 1 205 ? 6.464 8.013 -4.003 1.00 92.31 205 ALA A O 1
ATOM 1624 N N . VAL A 1 206 ? 5.930 9.028 -5.934 1.00 93.25 206 VAL A N 1
ATOM 1625 C CA . VAL A 1 206 ? 4.773 9.768 -5.412 1.00 93.25 206 VAL A CA 1
ATOM 1626 C C . VAL A 1 206 ? 3.664 8.804 -4.974 1.00 93.25 206 VAL A C 1
ATOM 1628 O O . VAL A 1 206 ? 3.078 8.967 -3.903 1.00 93.25 206 VAL A O 1
ATOM 1631 N N . GLY A 1 207 ? 3.416 7.752 -5.754 1.00 93.44 207 GLY A N 1
ATOM 1632 C CA . GLY A 1 207 ? 2.480 6.682 -5.428 1.00 93.44 207 GLY A CA 1
ATOM 1633 C C . GLY A 1 207 ? 2.814 5.989 -4.109 1.00 93.44 207 GLY A C 1
ATOM 1634 O O . GLY A 1 207 ? 1.918 5.789 -3.291 1.00 93.44 207 GLY A O 1
ATOM 1635 N N . SER A 1 208 ? 4.092 5.698 -3.847 1.00 93.50 208 SER A N 1
ATOM 1636 C CA . SER A 1 208 ? 4.560 5.118 -2.581 1.00 93.50 208 SER A CA 1
ATOM 1637 C C . SER A 1 208 ? 4.228 6.002 -1.381 1.00 93.50 208 SER A C 1
ATOM 1639 O O . SER A 1 208 ? 3.789 5.489 -0.351 1.00 93.50 208 SER A O 1
ATOM 1641 N N . VAL A 1 209 ? 4.348 7.326 -1.523 1.00 93.94 209 VAL A N 1
ATOM 1642 C CA . VAL A 1 209 ? 3.955 8.280 -0.471 1.00 93.94 209 VAL A CA 1
ATOM 1643 C C . VAL A 1 209 ? 2.452 8.248 -0.231 1.00 93.94 209 VAL A C 1
ATOM 1645 O O . VAL A 1 209 ? 2.021 8.124 0.913 1.00 93.94 209 VAL A O 1
ATOM 1648 N N . PHE A 1 210 ? 1.637 8.306 -1.285 1.00 93.75 210 PHE A N 1
ATOM 1649 C CA . PHE A 1 210 ? 0.181 8.243 -1.138 1.00 93.75 210 PHE A CA 1
ATOM 1650 C C . PHE A 1 210 ? -0.288 6.924 -0.521 1.00 93.75 210 PHE A C 1
ATOM 1652 O O . PHE A 1 210 ? -1.182 6.925 0.324 1.00 93.75 210 PHE A O 1
ATOM 1659 N N . TYR A 1 211 ? 0.342 5.806 -0.884 1.00 92.69 211 TYR A N 1
ATOM 1660 C CA . TYR A 1 211 ? 0.079 4.511 -0.263 1.00 92.69 211 TYR A CA 1
ATOM 1661 C C . TYR A 1 211 ? 0.449 4.485 1.218 1.00 92.69 211 TYR A C 1
ATOM 1663 O O . TYR A 1 211 ? -0.283 3.896 2.011 1.00 92.69 211 TYR A O 1
ATOM 1671 N N . TYR A 1 212 ? 1.554 5.125 1.602 1.00 93.31 212 TYR A N 1
ATOM 1672 C CA . TYR A 1 212 ? 1.930 5.261 3.005 1.00 93.31 212 TYR A CA 1
ATOM 1673 C C . TYR A 1 212 ? 0.915 6.102 3.773 1.00 93.31 212 TYR A C 1
ATOM 1675 O O . TYR A 1 212 ? 0.425 5.647 4.802 1.00 93.31 212 TYR A O 1
ATOM 1683 N N . ILE A 1 213 ? 0.545 7.274 3.249 1.00 91.62 213 ILE A N 1
ATOM 1684 C CA . ILE A 1 213 ? -0.454 8.153 3.869 1.00 91.62 213 ILE A CA 1
ATOM 1685 C C . ILE A 1 213 ? -1.770 7.398 4.049 1.00 91.62 213 ILE A C 1
ATOM 1687 O O . ILE A 1 213 ? -2.341 7.409 5.134 1.00 91.62 213 ILE A O 1
ATOM 1691 N N . TRP A 1 214 ? -2.230 6.700 3.009 1.00 91.00 214 TRP A N 1
ATOM 1692 C CA . TRP A 1 214 ? -3.437 5.881 3.069 1.00 91.00 214 TRP A CA 1
ATOM 1693 C C . TRP A 1 214 ? -3.355 4.807 4.159 1.00 91.00 214 TRP A C 1
ATOM 1695 O O . TRP A 1 214 ? -4.286 4.669 4.951 1.00 91.00 214 TRP A O 1
ATOM 1705 N N . LEU A 1 215 ? -2.240 4.076 4.228 1.00 91.12 215 LEU A N 1
ATOM 1706 C CA . LEU A 1 215 ? -2.032 3.006 5.201 1.00 91.12 215 LEU A CA 1
ATOM 1707 C C . LEU A 1 215 ? -1.978 3.542 6.639 1.00 91.12 215 LEU A C 1
AT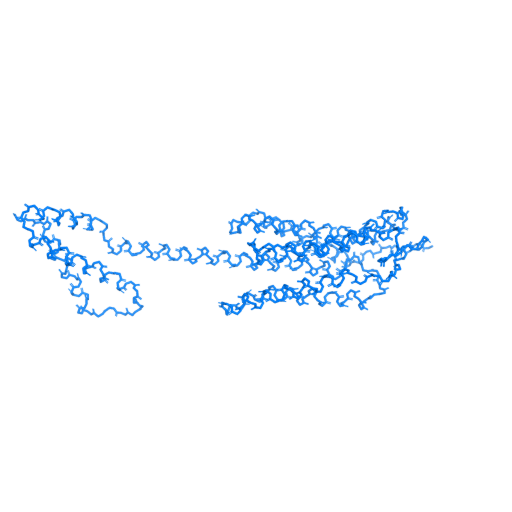OM 1709 O O . LEU A 1 215 ? -2.644 3.008 7.523 1.00 91.12 215 LEU A O 1
ATOM 1713 N N . HIS A 1 216 ? -1.229 4.622 6.854 1.00 91.00 216 HIS A N 1
ATOM 1714 C CA . HIS A 1 216 ? -1.116 5.308 8.136 1.00 91.00 216 HIS A CA 1
ATOM 1715 C C . HIS A 1 216 ? -2.486 5.802 8.615 1.00 91.00 216 HIS A C 1
ATOM 1717 O O . HIS A 1 216 ? -2.917 5.488 9.721 1.00 91.00 216 HIS A O 1
ATOM 1723 N N . LEU A 1 217 ? -3.227 6.483 7.739 1.00 89.38 217 LEU A N 1
ATOM 1724 C CA . LEU A 1 217 ? -4.574 6.977 8.014 1.00 89.38 217 LEU A CA 1
ATOM 1725 C C . LEU A 1 217 ? -5.577 5.865 8.354 1.00 89.38 217 LEU A C 1
ATOM 1727 O O . LEU A 1 217 ? -6.534 6.107 9.091 1.00 89.38 217 LEU A O 1
ATOM 1731 N N . GLN A 1 218 ? -5.415 4.662 7.798 1.00 87.69 218 GLN A N 1
ATOM 1732 C CA . GLN A 1 218 ? -6.258 3.525 8.166 1.00 87.69 218 GLN A CA 1
ATOM 1733 C C . GLN A 1 218 ? -5.938 3.013 9.567 1.00 87.69 218 GLN A C 1
ATOM 1735 O O . GLN A 1 218 ? -6.860 2.840 10.363 1.00 87.69 218 GLN A O 1
ATOM 1740 N N . PHE A 1 219 ? -4.657 2.818 9.882 1.00 89.12 219 PHE A N 1
ATOM 1741 C CA . PHE A 1 219 ? -4.256 2.272 11.177 1.00 89.12 219 PHE A CA 1
ATOM 1742 C C . PHE A 1 219 ? -4.437 3.241 12.335 1.00 89.12 219 PHE A C 1
ATOM 1744 O O . PHE A 1 219 ? -4.874 2.819 13.402 1.00 89.12 219 PHE A O 1
ATOM 1751 N N . VAL A 1 220 ? -4.165 4.532 12.132 1.00 89.62 220 VAL A N 1
ATOM 1752 C CA . VAL A 1 220 ? -4.431 5.555 13.153 1.00 89.62 220 VAL A CA 1
ATOM 1753 C C . VAL A 1 220 ? -5.908 5.549 13.529 1.00 89.62 220 VAL A C 1
ATOM 1755 O O . VAL A 1 220 ? -6.238 5.560 14.706 1.00 89.62 220 VAL A O 1
ATOM 1758 N N . ARG A 1 221 ? -6.806 5.423 12.550 1.00 86.81 221 ARG A N 1
ATOM 1759 C CA . ARG A 1 221 ? -8.244 5.347 12.818 1.00 86.81 221 ARG A CA 1
ATOM 1760 C C . ARG A 1 221 ? -8.697 4.070 13.492 1.00 86.81 221 ARG A C 1
ATOM 1762 O O . ARG A 1 221 ? -9.588 4.130 14.330 1.00 86.81 221 ARG A O 1
ATOM 1769 N N . GLU A 1 222 ? -8.154 2.927 13.085 1.00 87.69 222 GLU A N 1
ATOM 1770 C CA . GLU A 1 222 ? -8.428 1.655 13.762 1.00 87.69 222 GLU A CA 1
ATOM 1771 C C . GLU A 1 222 ? -8.036 1.788 15.241 1.00 87.69 222 GLU A C 1
ATOM 1773 O O . GLU A 1 222 ? -8.844 1.521 16.125 1.00 87.69 222 GLU A O 1
ATOM 1778 N N . HIS A 1 223 ? -6.860 2.364 15.504 1.00 88.88 223 HIS A N 1
ATOM 1779 C CA . HIS A 1 223 ? -6.384 2.623 16.855 1.00 88.88 223 HIS A CA 1
ATOM 1780 C C . HIS A 1 223 ? -7.243 3.635 17.627 1.00 88.88 223 HIS A C 1
ATOM 1782 O O . HIS A 1 223 ? -7.590 3.386 18.776 1.00 88.88 223 HIS A O 1
ATOM 1788 N N . GLU A 1 224 ? -7.621 4.761 17.019 1.00 88.88 224 GLU A N 1
ATOM 1789 C CA . GLU A 1 224 ? -8.516 5.745 17.640 1.00 88.88 224 GLU A CA 1
ATOM 1790 C C . GLU A 1 224 ? -9.878 5.135 17.972 1.00 88.88 224 GLU A C 1
ATOM 1792 O O . GLU A 1 224 ? -10.421 5.387 19.046 1.00 88.88 224 GLU A O 1
ATOM 1797 N N . HIS A 1 225 ? -10.423 4.304 17.083 1.00 87.62 225 HIS A N 1
ATOM 1798 C CA . HIS A 1 225 ? -11.686 3.619 17.317 1.00 87.62 225 HIS A CA 1
ATOM 1799 C C . HIS A 1 225 ? -11.582 2.633 18.490 1.00 87.62 225 HIS A C 1
ATOM 1801 O O . HIS A 1 225 ? -12.460 2.618 19.355 1.00 87.62 225 HIS A O 1
ATOM 1807 N N . ASP A 1 226 ? -10.493 1.868 18.567 1.00 88.06 226 ASP A N 1
ATOM 1808 C CA . ASP A 1 226 ? -10.228 0.947 19.675 1.00 88.06 226 ASP A CA 1
ATOM 1809 C C . ASP A 1 226 ? -10.028 1.690 21.003 1.00 88.06 226 ASP A C 1
ATOM 1811 O O . ASP A 1 226 ? -10.573 1.287 22.034 1.00 88.06 226 ASP A O 1
ATOM 1815 N N . LEU A 1 227 ? -9.305 2.814 20.989 1.00 88.62 227 LEU A N 1
ATOM 1816 C CA . LEU A 1 227 ? -9.131 3.677 22.159 1.00 88.62 227 LEU A CA 1
ATOM 1817 C C . LEU A 1 227 ? -10.464 4.264 22.626 1.00 88.62 227 LEU A C 1
ATOM 1819 O O . LEU A 1 227 ? -10.758 4.231 23.820 1.00 88.62 227 LEU A O 1
ATOM 1823 N N . MET A 1 228 ? -11.291 4.757 21.703 1.00 86.44 228 MET A N 1
ATOM 1824 C CA . MET A 1 228 ? -12.622 5.280 22.014 1.00 86.44 228 MET A CA 1
ATOM 1825 C C . MET A 1 228 ? -13.529 4.187 22.588 1.00 86.44 228 MET A C 1
ATOM 1827 O O . MET A 1 228 ? -14.243 4.428 23.562 1.00 86.44 228 MET A O 1
ATOM 1831 N N . ALA A 1 229 ? -13.482 2.970 22.041 1.00 80.88 229 ALA A N 1
ATOM 1832 C CA . ALA A 1 229 ? -14.221 1.829 22.574 1.00 80.88 229 ALA A CA 1
ATOM 1833 C C . ALA A 1 229 ? -13.751 1.463 23.993 1.00 80.88 229 ALA A C 1
ATOM 1835 O O . ALA A 1 229 ? -14.575 1.303 24.896 1.00 80.88 229 ALA A O 1
ATOM 1836 N N . ALA A 1 230 ? -12.438 1.414 24.228 1.00 82.88 230 ALA A N 1
ATOM 1837 C CA . ALA A 1 230 ? -11.867 1.147 25.546 1.00 82.88 230 ALA A CA 1
ATOM 1838 C C . ALA A 1 230 ? -12.206 2.247 26.567 1.00 82.88 230 ALA A C 1
ATOM 1840 O O . ALA A 1 230 ? -12.516 1.952 27.722 1.00 82.88 230 ALA A O 1
ATOM 1841 N N . GLN A 1 231 ? -12.194 3.516 26.152 1.00 80.81 231 GLN A N 1
ATOM 1842 C CA . GLN A 1 231 ? -12.601 4.644 26.989 1.00 80.81 231 GLN A CA 1
ATOM 1843 C C . GLN A 1 231 ? -14.081 4.578 27.348 1.00 80.81 231 GLN A C 1
ATOM 1845 O O . GLN A 1 231 ? -14.415 4.778 28.514 1.00 80.81 231 GLN A O 1
ATOM 1850 N N . ARG A 1 232 ? -14.955 4.238 26.390 1.00 77.25 232 ARG A N 1
ATOM 1851 C CA . ARG A 1 232 ? -16.377 3.997 26.668 1.00 77.25 232 ARG A CA 1
ATOM 1852 C C . ARG A 1 232 ? -16.530 2.919 27.727 1.00 77.25 232 ARG A C 1
ATOM 1854 O O . ARG A 1 232 ? -17.142 3.201 28.746 1.00 77.25 232 ARG A O 1
ATOM 1861 N N . ILE A 1 233 ? -15.892 1.758 27.554 1.00 75.69 233 ILE A N 1
ATOM 1862 C CA . ILE A 1 233 ? -15.904 0.662 28.542 1.00 75.69 233 ILE A CA 1
ATOM 1863 C C . ILE A 1 233 ? -15.412 1.141 29.915 1.00 75.69 233 ILE A C 1
ATOM 1865 O O . ILE A 1 233 ? -16.022 0.831 30.936 1.00 75.69 233 ILE A O 1
ATOM 1869 N N . ARG A 1 234 ? -14.330 1.924 29.965 1.00 75.00 234 ARG A N 1
ATOM 1870 C CA . ARG A 1 234 ? -13.812 2.473 31.224 1.00 75.00 234 ARG A CA 1
ATOM 1871 C C . ARG A 1 234 ? -14.821 3.404 31.897 1.00 75.00 234 ARG A C 1
ATOM 1873 O O . ARG A 1 234 ? -14.977 3.317 33.108 1.00 75.00 234 ARG A O 1
ATOM 1880 N N . ILE A 1 235 ? -15.509 4.251 31.132 1.00 73.44 235 ILE A N 1
ATOM 1881 C CA . ILE A 1 235 ? -16.590 5.101 31.647 1.00 73.44 235 ILE A CA 1
ATOM 1882 C C . ILE A 1 235 ? -17.739 4.234 32.183 1.00 73.44 235 ILE A C 1
ATOM 1884 O O . ILE A 1 235 ? -18.203 4.495 33.294 1.00 73.44 235 ILE A O 1
ATOM 1888 N N . MET A 1 236 ? -18.120 3.156 31.477 1.00 66.00 236 MET A N 1
ATOM 1889 C CA . MET A 1 236 ? -19.124 2.195 31.971 1.00 66.00 236 MET A CA 1
ATOM 1890 C C . MET A 1 236 ? -18.731 1.650 33.350 1.00 66.00 236 MET A C 1
ATOM 1892 O O . MET A 1 236 ? -19.522 1.666 34.289 1.00 66.00 236 MET A O 1
ATOM 1896 N N . MET A 1 237 ? -17.469 1.242 33.496 1.00 66.31 237 MET A N 1
ATOM 1897 C CA . MET A 1 237 ? -16.928 0.719 34.753 1.00 66.31 237 MET A CA 1
ATOM 1898 C C . MET A 1 237 ? -16.802 1.767 35.865 1.00 66.31 237 MET A C 1
ATOM 1900 O O . MET A 1 237 ? -16.668 1.389 37.021 1.00 66.31 237 MET A O 1
ATOM 1904 N N . THR A 1 238 ? -16.802 3.067 35.554 1.00 68.06 238 THR A N 1
ATOM 1905 C CA . THR A 1 238 ? -16.789 4.122 36.583 1.00 68.06 238 THR A CA 1
ATOM 1906 C C . THR A 1 238 ? -18.178 4.515 37.066 1.00 68.06 238 THR A C 1
ATOM 1908 O O . THR A 1 238 ? -18.302 4.922 38.217 1.00 68.06 238 THR A O 1
ATOM 1911 N N . GLN A 1 239 ? -19.212 4.389 36.224 1.00 65.31 239 GLN A N 1
ATOM 1912 C CA . GLN A 1 239 ? -20.597 4.624 36.650 1.00 65.31 239 GLN A CA 1
ATOM 1913 C C . GLN A 1 239 ? -21.082 3.535 37.615 1.00 65.31 239 GLN A C 1
ATOM 1915 O O . GLN A 1 239 ? -21.861 3.812 38.521 1.00 65.31 239 GLN A O 1
ATOM 1920 N N . ILE A 1 240 ? -20.558 2.314 37.489 1.00 69.75 240 ILE A N 1
ATOM 1921 C CA . ILE A 1 240 ? -20.806 1.237 38.445 1.00 69.75 240 ILE A CA 1
ATOM 1922 C C . ILE A 1 240 ? -19.674 1.228 39.474 1.00 69.75 240 ILE A C 1
ATOM 1924 O O . ILE A 1 240 ? -18.544 0.895 39.137 1.00 69.75 240 ILE A O 1
ATOM 1928 N N . GLN A 1 241 ? -19.943 1.546 40.744 1.00 70.00 241 GLN A N 1
ATOM 1929 C CA . GLN A 1 241 ? -18.919 1.454 41.791 1.00 70.00 241 GLN A CA 1
ATOM 1930 C C . GLN A 1 241 ? -18.454 -0.018 41.912 1.00 70.00 241 GLN A C 1
ATOM 1932 O O . GLN A 1 241 ? -19.239 -0.860 42.346 1.00 70.00 241 GLN A O 1
ATOM 1937 N N . PRO A 1 242 ? -17.197 -0.388 41.587 1.00 75.69 242 PRO A N 1
ATOM 1938 C CA . PRO A 1 242 ? -16.790 -1.801 41.561 1.00 75.69 242 PRO A CA 1
ATOM 1939 C C . PRO A 1 242 ? -16.953 -2.479 42.922 1.00 75.69 242 PRO A C 1
ATOM 1941 O O . PRO A 1 242 ? -17.312 -3.647 43.024 1.00 75.69 242 PRO A O 1
ATOM 1944 N N . HIS A 1 243 ? -16.750 -1.708 43.989 1.00 78.56 243 HIS A N 1
ATOM 1945 C CA . HIS A 1 243 ? -17.015 -2.140 45.352 1.00 78.56 243 HIS A CA 1
ATOM 1946 C C . HIS A 1 243 ? -18.495 -2.500 45.569 1.00 78.56 243 HIS A C 1
ATOM 1948 O O . HIS A 1 243 ? -18.759 -3.533 46.172 1.00 78.56 243 HIS A O 1
ATOM 1954 N N . PHE A 1 244 ? -19.448 -1.728 45.032 1.00 84.06 244 PHE A N 1
ATOM 1955 C CA . PHE A 1 244 ? -20.878 -2.056 45.097 1.00 84.06 244 PHE A CA 1
ATOM 1956 C C . PHE A 1 244 ? -21.168 -3.419 44.456 1.00 84.06 244 PHE A C 1
ATOM 1958 O O . PHE A 1 244 ? -21.773 -4.262 45.106 1.00 84.06 244 PHE A O 1
ATOM 1965 N N . LEU A 1 245 ? -20.648 -3.685 43.249 1.00 86.19 245 LEU A N 1
ATOM 1966 C CA . LEU A 1 245 ? -20.776 -4.990 42.577 1.00 86.19 245 LEU A CA 1
ATOM 1967 C C . LEU A 1 245 ? -20.297 -6.148 43.469 1.00 86.19 245 LEU A C 1
ATOM 1969 O O . LEU A 1 245 ? -21.030 -7.113 43.687 1.00 86.19 245 LEU A O 1
ATOM 1973 N N . PHE A 1 246 ? -19.074 -6.049 44.002 1.00 85.12 246 PHE A N 1
ATOM 1974 C CA . PHE A 1 246 ? -18.516 -7.085 44.879 1.00 85.12 246 PHE A CA 1
ATOM 1975 C C . PHE A 1 246 ? -19.339 -7.265 46.157 1.00 85.12 246 PHE A C 1
ATOM 1977 O O . PHE A 1 246 ? -19.531 -8.390 46.618 1.00 85.12 246 PHE A O 1
ATOM 1984 N N . ASN A 1 247 ? -19.831 -6.171 46.731 1.00 85.56 247 ASN A N 1
ATOM 1985 C CA . ASN A 1 247 ? -20.623 -6.217 47.951 1.00 85.56 247 ASN A CA 1
ATOM 1986 C C . ASN A 1 247 ? -22.002 -6.812 47.728 1.00 85.56 247 ASN A C 1
ATOM 1988 O O . ASN A 1 247 ? -22.380 -7.701 48.480 1.00 85.56 247 ASN A O 1
ATOM 1992 N N . ALA A 1 248 ? -22.715 -6.372 46.694 1.00 89.62 248 ALA A N 1
ATOM 1993 C CA . ALA A 1 248 ? -24.020 -6.900 46.336 1.00 89.62 248 ALA A CA 1
ATOM 1994 C C . ALA A 1 248 ? -23.940 -8.416 46.110 1.00 89.62 248 ALA A C 1
ATOM 1996 O O . ALA A 1 248 ? -24.702 -9.165 46.715 1.00 89.62 248 ALA A O 1
ATOM 1997 N N . LEU A 1 249 ? -22.942 -8.895 45.355 1.00 90.62 249 LEU A N 1
ATOM 1998 C CA . LEU A 1 249 ? -22.719 -10.331 45.147 1.00 90.62 249 LEU A CA 1
ATOM 1999 C C . LEU A 1 249 ? -22.415 -11.089 46.449 1.00 90.62 249 LEU A C 1
ATOM 2001 O O . LEU A 1 249 ? -22.923 -12.192 46.651 1.00 90.62 249 LEU A O 1
ATOM 2005 N N . ASN A 1 250 ? -21.609 -10.517 47.349 1.00 90.62 250 ASN A N 1
ATOM 2006 C CA . ASN A 1 250 ? -21.326 -11.133 48.648 1.00 90.62 250 ASN A CA 1
ATOM 2007 C C . ASN A 1 250 ? -22.566 -11.182 49.551 1.00 90.62 250 ASN A C 1
ATOM 2009 O O . ASN A 1 250 ? -22.790 -12.202 50.206 1.00 90.62 250 ASN A O 1
ATOM 2013 N N . THR A 1 251 ? -23.374 -10.119 49.565 1.00 90.56 251 THR A N 1
ATOM 2014 C CA . THR A 1 251 ? -24.648 -10.056 50.292 1.00 90.56 251 THR A CA 1
ATOM 2015 C C . THR A 1 251 ? -25.624 -11.090 49.744 1.00 90.56 251 THR A C 1
ATOM 2017 O O . THR A 1 251 ? -26.134 -11.893 50.517 1.00 90.56 251 THR A O 1
ATOM 2020 N N . ILE A 1 252 ? -25.805 -11.165 48.421 1.00 92.31 252 ILE A N 1
ATOM 2021 C CA . ILE A 1 252 ? -26.644 -12.179 47.762 1.00 92.31 252 ILE A CA 1
ATOM 2022 C C . ILE A 1 252 ? -26.170 -13.592 48.134 1.00 92.31 252 ILE A C 1
ATOM 2024 O O . ILE A 1 252 ? -26.972 -14.431 48.538 1.00 92.31 252 ILE A O 1
ATOM 2028 N N . ARG A 1 253 ? -24.856 -13.859 48.087 1.00 92.81 253 ARG A N 1
ATOM 2029 C CA . ARG A 1 253 ? -24.293 -15.159 48.491 1.00 92.81 253 ARG A CA 1
ATOM 2030 C C . ARG A 1 253 ? -24.593 -15.494 49.954 1.00 92.81 253 ARG A C 1
ATOM 2032 O O . ARG A 1 253 ? -24.882 -16.645 50.266 1.00 92.81 253 ARG A O 1
ATOM 2039 N N . ALA A 1 254 ? -24.491 -14.519 50.854 1.00 90.50 254 ALA A N 1
ATOM 2040 C CA . ALA A 1 254 ? -24.814 -14.712 52.264 1.00 90.50 254 ALA A CA 1
ATOM 2041 C C . ALA A 1 254 ? -26.323 -14.928 52.482 1.00 90.50 254 ALA A C 1
ATOM 2043 O O . ALA A 1 254 ? -26.702 -15.750 53.317 1.00 90.50 254 ALA A O 1
ATOM 2044 N N . LEU A 1 255 ? -27.169 -14.239 51.709 1.00 91.50 255 LEU A N 1
ATOM 2045 C CA . LEU A 1 255 ? -28.621 -14.402 51.730 1.00 91.50 255 LEU A CA 1
ATOM 2046 C C . LEU A 1 255 ? -29.035 -15.803 51.289 1.00 91.50 255 LEU A C 1
ATOM 2048 O O . LEU A 1 255 ? -29.868 -16.389 51.959 1.00 91.50 255 LEU A O 1
ATOM 2052 N N . TYR A 1 256 ? -28.391 -16.418 50.293 1.00 92.69 256 TYR A N 1
ATOM 2053 C CA . TYR A 1 256 ? -28.700 -17.809 49.923 1.00 92.69 256 TYR A CA 1
ATOM 2054 C C . TYR A 1 256 ? -28.576 -18.803 51.090 1.00 92.69 256 TYR A C 1
ATOM 2056 O O . TYR A 1 256 ? -29.290 -19.802 51.128 1.00 92.69 256 TYR A O 1
ATOM 2064 N N . ALA A 1 257 ? -27.696 -18.534 52.061 1.00 89.81 257 ALA A N 1
ATOM 2065 C CA . ALA A 1 257 ? -27.540 -19.372 53.249 1.00 89.81 257 ALA A CA 1
ATOM 2066 C C . ALA A 1 257 ? -28.562 -19.072 54.367 1.00 89.81 257 ALA A C 1
ATOM 2068 O O . ALA A 1 257 ? -28.711 -19.884 55.279 1.00 89.81 257 ALA A O 1
ATOM 2069 N N . LYS A 1 258 ? -29.236 -17.914 54.333 1.00 88.31 258 LYS A N 1
ATOM 2070 C CA . LYS A 1 258 ? -30.143 -17.425 55.391 1.00 88.31 258 LYS A CA 1
ATOM 2071 C C . LYS A 1 258 ? -31.611 -17.379 54.958 1.00 88.31 258 LYS A C 1
ATOM 2073 O O . LYS A 1 258 ? -32.480 -17.770 55.726 1.00 88.31 258 LYS A O 1
ATOM 2078 N N . ASP A 1 259 ? -31.860 -16.871 53.759 1.00 91.44 259 ASP A N 1
ATOM 2079 C CA . ASP A 1 259 ? -33.164 -16.601 53.161 1.00 91.44 259 ASP A CA 1
ATOM 2080 C C . ASP A 1 259 ? -33.032 -16.658 51.625 1.00 91.44 259 ASP A C 1
ATOM 2082 O O . ASP A 1 259 ? -32.705 -15.671 50.959 1.00 91.44 259 ASP A O 1
ATOM 2086 N N . SER A 1 260 ? -33.229 -17.857 51.065 1.00 91.75 260 SER A N 1
ATOM 2087 C CA . SER A 1 260 ? -33.100 -18.097 49.621 1.00 91.75 260 SER A CA 1
ATOM 2088 C C . SER A 1 260 ? -34.109 -17.295 48.784 1.00 91.75 260 SER A C 1
ATOM 2090 O O . SER A 1 260 ? -33.677 -16.711 47.794 1.00 91.75 260 SER A O 1
ATOM 2092 N N . PRO A 1 261 ? -35.404 -17.187 49.155 1.00 93.75 261 PRO A N 1
ATOM 2093 C CA . PRO A 1 261 ? -36.344 -16.331 48.427 1.00 93.75 261 PRO A CA 1
ATOM 2094 C C . PRO A 1 261 ? -35.910 -14.861 48.348 1.00 93.75 261 PRO A C 1
ATOM 2096 O O . PRO A 1 261 ? -36.036 -14.233 47.296 1.00 93.75 261 PRO A O 1
ATOM 2099 N N . LEU A 1 262 ? -35.373 -14.302 49.439 1.00 91.69 262 LEU A N 1
ATOM 2100 C CA . LEU A 1 262 ? -34.851 -12.933 49.431 1.00 91.69 262 LEU A CA 1
ATOM 2101 C C . LEU A 1 262 ? -33.586 -12.807 48.568 1.00 91.69 262 LEU A C 1
ATOM 2103 O O . LEU A 1 262 ? -33.403 -11.790 47.896 1.00 91.69 262 LEU A O 1
ATOM 2107 N N . ALA A 1 263 ? -32.728 -13.832 48.551 1.00 93.25 263 ALA A N 1
ATOM 2108 C CA . ALA A 1 263 ? -31.546 -13.880 47.691 1.00 93.25 263 ALA A CA 1
ATOM 2109 C C . ALA A 1 263 ? -31.914 -13.865 46.198 1.00 93.25 263 ALA A C 1
ATOM 2111 O O . ALA A 1 263 ? -31.304 -13.110 45.440 1.00 93.25 263 ALA A O 1
ATOM 2112 N N . ASP A 1 264 ? -32.924 -14.644 45.797 1.00 93.12 264 ASP A N 1
ATOM 2113 C CA . ASP A 1 264 ? -33.421 -14.700 44.417 1.00 93.12 264 ASP A CA 1
ATOM 2114 C C . ASP A 1 264 ? -33.956 -13.336 43.971 1.00 93.12 264 ASP A C 1
ATOM 2116 O O . ASP A 1 264 ? -33.544 -12.820 42.930 1.00 93.12 264 ASP A O 1
ATOM 2120 N N . LYS A 1 265 ? -34.792 -12.699 44.804 1.00 93.50 265 LYS A N 1
ATOM 2121 C CA . LYS A 1 265 ? -35.308 -11.351 44.528 1.00 93.50 265 LYS A CA 1
ATOM 2122 C C . LYS A 1 265 ? -34.173 -10.328 44.400 1.00 93.50 265 LYS A C 1
ATOM 2124 O O . LYS A 1 265 ? -34.109 -9.588 43.426 1.00 93.50 265 LYS A O 1
ATOM 2129 N N . THR A 1 266 ? -33.231 -10.329 45.344 1.00 92.50 266 THR A N 1
ATOM 2130 C CA . THR A 1 266 ? -32.095 -9.389 45.338 1.00 92.50 266 THR A CA 1
ATOM 2131 C C . THR A 1 266 ? -31.200 -9.592 44.112 1.00 92.50 266 THR A C 1
ATOM 2133 O O . THR A 1 266 ? -30.654 -8.632 43.571 1.00 92.50 266 THR A O 1
ATOM 2136 N N . LEU A 1 267 ? -31.041 -10.835 43.647 1.00 93.38 267 LEU A N 1
ATOM 2137 C CA . LEU A 1 267 ? -30.304 -11.151 42.426 1.00 93.38 267 LEU A CA 1
ATOM 2138 C C . LEU A 1 267 ? -31.017 -10.625 41.171 1.00 93.38 267 LEU A C 1
ATOM 2140 O O . LEU A 1 267 ? -30.351 -10.138 40.251 1.00 93.38 267 LEU A O 1
ATOM 2144 N N . GLU A 1 268 ? -32.346 -10.698 41.127 1.00 93.75 268 GLU A N 1
ATOM 2145 C CA . GLU A 1 268 ? -33.161 -10.133 40.048 1.00 93.75 268 GLU A CA 1
ATOM 2146 C C . GLU A 1 268 ? -33.104 -8.596 40.038 1.00 93.75 268 GLU A C 1
ATOM 2148 O O . GLU A 1 268 ? -32.824 -7.998 38.992 1.00 93.75 268 GLU A O 1
ATOM 2153 N N . ASP A 1 269 ? -33.242 -7.961 41.204 1.00 92.12 269 ASP A N 1
ATOM 2154 C CA . ASP A 1 269 ? -33.128 -6.507 41.384 1.00 92.12 269 ASP A CA 1
ATOM 2155 C C . ASP A 1 269 ? -31.731 -6.010 40.973 1.00 92.12 269 ASP A C 1
ATOM 2157 O O . ASP A 1 269 ? -31.587 -5.050 40.212 1.00 92.12 269 ASP A O 1
ATOM 2161 N N . PHE A 1 270 ? -30.678 -6.726 41.379 1.00 91.81 270 PHE A N 1
ATOM 2162 C CA . PHE A 1 270 ? -29.296 -6.437 40.990 1.00 91.81 270 PHE A CA 1
ATOM 2163 C C . PHE A 1 270 ? -29.053 -6.608 39.485 1.00 91.81 270 PHE A C 1
ATOM 2165 O O . PHE A 1 270 ? -28.374 -5.788 38.859 1.00 91.81 270 PHE A O 1
ATOM 2172 N N . SER A 1 271 ? -29.641 -7.639 38.874 1.00 91.12 271 SER A N 1
ATOM 2173 C CA . SER A 1 271 ? -29.580 -7.848 37.423 1.00 91.12 271 SER A CA 1
ATOM 2174 C C . SER A 1 271 ? -30.303 -6.734 36.657 1.00 91.12 271 SER A C 1
ATOM 2176 O O . SER A 1 271 ? -29.858 -6.330 35.580 1.00 91.12 271 SER A O 1
ATOM 2178 N N . THR A 1 272 ? -31.400 -6.215 37.210 1.00 90.50 272 THR A N 1
ATOM 2179 C CA . THR A 1 272 ? -32.167 -5.094 36.649 1.00 90.50 272 THR A CA 1
ATOM 2180 C C . THR A 1 272 ? -31.395 -3.781 36.765 1.00 90.50 272 THR A C 1
ATOM 2182 O O . THR A 1 272 ? -31.239 -3.083 35.763 1.00 90.50 272 THR A O 1
ATOM 2185 N N . TYR A 1 273 ? -30.799 -3.503 37.927 1.00 89.62 273 TYR A N 1
ATOM 2186 C CA . TYR A 1 273 ? -29.910 -2.358 38.149 1.00 89.62 273 TYR A CA 1
ATOM 2187 C C . TYR A 1 273 ? -28.735 -2.324 37.152 1.00 89.62 273 TYR A C 1
ATOM 2189 O O . TYR A 1 273 ? -28.433 -1.291 36.549 1.00 89.62 273 TYR A O 1
ATOM 2197 N N . LEU A 1 274 ? -28.075 -3.466 36.919 1.00 86.56 274 LEU A N 1
ATOM 2198 C CA . LEU A 1 274 ? -26.975 -3.546 35.950 1.00 86.56 274 LEU A CA 1
ATOM 2199 C C . LEU A 1 274 ? -27.439 -3.300 34.515 1.00 86.56 274 LEU A C 1
ATOM 2201 O O . LEU A 1 274 ? -26.747 -2.632 33.746 1.00 86.56 274 LEU A O 1
ATOM 2205 N N . ARG A 1 275 ? -28.614 -3.815 34.151 1.00 86.19 275 ARG A N 1
ATOM 2206 C CA . ARG A 1 275 ? -29.193 -3.606 32.822 1.00 86.19 275 ARG A CA 1
ATOM 2207 C C . ARG A 1 275 ? -29.540 -2.141 32.580 1.00 86.19 275 ARG A C 1
ATOM 2209 O O . ARG A 1 275 ? -29.192 -1.625 31.526 1.00 86.19 275 ARG A O 1
ATOM 2216 N N . GLN A 1 276 ? -30.149 -1.469 33.557 1.00 85.62 276 GLN A N 1
ATOM 2217 C CA . GLN A 1 276 ? -30.490 -0.045 33.473 1.00 85.62 276 GLN A CA 1
ATOM 2218 C C . GLN A 1 276 ? -29.241 0.840 33.323 1.00 85.62 276 GLN A C 1
ATOM 2220 O O . GLN A 1 276 ? -29.246 1.740 32.485 1.00 85.62 276 GLN A O 1
ATOM 2225 N N . ASN A 1 277 ? -28.145 0.533 34.033 1.00 80.88 277 ASN A N 1
ATOM 2226 C CA . ASN A 1 277 ? -26.851 1.195 33.813 1.00 80.88 277 ASN A CA 1
ATOM 2227 C C . ASN A 1 277 ? -26.333 0.999 32.379 1.00 80.88 277 ASN A C 1
ATOM 2229 O O . ASN A 1 277 ? -25.846 1.936 31.761 1.00 80.88 277 ASN A O 1
ATOM 2233 N N . LEU A 1 278 ? -26.433 -0.211 31.820 1.00 78.69 278 LEU A N 1
ATOM 2234 C CA . LEU A 1 278 ? -25.989 -0.473 30.444 1.00 78.69 278 LEU A CA 1
ATOM 2235 C C . LEU A 1 278 ? -26.882 0.206 29.392 1.00 78.69 278 LEU A C 1
ATOM 2237 O O . LEU A 1 278 ? -26.380 0.665 28.366 1.00 78.69 278 LEU A O 1
ATOM 2241 N N . GLU A 1 279 ? -28.191 0.287 29.637 1.00 79.88 279 GLU A N 1
ATOM 2242 C CA . GLU A 1 279 ? -29.147 0.957 28.752 1.00 79.88 279 GLU A CA 1
ATOM 2243 C C . GLU A 1 279 ? -28.931 2.475 28.720 1.00 79.88 279 GLU A C 1
ATOM 2245 O O . GLU A 1 279 ? -28.871 3.048 27.628 1.00 79.88 279 GLU A O 1
ATOM 2250 N N . SER A 1 280 ? -28.731 3.112 29.880 1.00 75.12 280 SER A N 1
ATOM 2251 C CA . SER A 1 280 ? -28.490 4.560 29.985 1.00 75.12 280 SER A CA 1
ATOM 2252 C C . SER A 1 280 ? -27.218 5.010 29.256 1.00 75.12 280 SER A C 1
ATOM 2254 O O . SER A 1 280 ? -27.149 6.122 28.743 1.00 75.12 280 SER A O 1
ATOM 2256 N N . LEU A 1 281 ? -26.235 4.118 29.125 1.00 66.44 281 LEU A N 1
ATOM 2257 C CA . LEU A 1 281 ? -24.996 4.331 28.373 1.00 66.44 281 LEU A CA 1
ATOM 2258 C C . LEU A 1 281 ? -25.162 4.227 26.848 1.00 66.44 281 LEU A C 1
ATOM 2260 O O . LEU A 1 281 ? -24.323 4.729 26.095 1.00 66.44 281 LEU A O 1
ATOM 2264 N N . SER A 1 282 ? -26.195 3.521 26.385 1.00 66.44 282 SER A N 1
ATOM 2265 C CA . SER A 1 282 ? -26.469 3.305 24.958 1.00 66.44 282 SER A CA 1
ATOM 2266 C C . SER A 1 282 ? -27.363 4.386 24.345 1.00 66.44 282 SER A C 1
ATOM 2268 O O . SER A 1 282 ? -27.395 4.540 23.122 1.00 66.44 282 SER A O 1
ATOM 2270 N N . GLN A 1 283 ? -28.061 5.151 25.187 1.00 68.12 283 GLN A N 1
ATOM 2271 C CA . GLN A 1 283 ? -28.913 6.258 24.775 1.00 68.12 283 GLN A CA 1
ATOM 2272 C C . GLN A 1 283 ? -28.114 7.563 24.709 1.00 68.12 283 GLN A C 1
ATOM 2274 O O . GLN A 1 283 ? -27.394 7.925 25.632 1.00 68.12 283 GLN A O 1
ATOM 2279 N N . ALA A 1 284 ? -28.245 8.275 23.588 1.00 60.22 284 ALA A N 1
ATOM 2280 C CA . ALA A 1 284 ? -27.703 9.626 23.431 1.00 60.22 284 ALA A CA 1
ATOM 2281 C C . ALA A 1 284 ? -28.644 10.709 23.999 1.00 60.22 284 ALA A C 1
ATOM 2283 O O . ALA A 1 284 ? -28.244 11.868 24.112 1.00 60.22 284 ALA A O 1
ATOM 2284 N N . ASP A 1 285 ? -29.878 10.328 24.337 1.00 73.00 285 ASP A N 1
ATOM 2285 C CA . ASP A 1 285 ? -30.932 11.215 24.820 1.00 73.00 285 ASP A CA 1
ATOM 2286 C C . ASP A 1 285 ? -30.957 11.306 26.354 1.00 73.00 285 ASP A C 1
ATOM 2288 O O . ASP A 1 285 ? -30.405 10.467 27.066 1.00 73.00 285 ASP A O 1
ATOM 2292 N N . LEU A 1 286 ? -31.620 12.345 26.867 1.00 77.81 286 LEU A N 1
ATOM 2293 C CA . LEU A 1 286 ? -31.833 12.546 28.301 1.00 77.81 286 LEU A CA 1
ATOM 2294 C C . LEU A 1 286 ? -32.651 11.392 28.908 1.00 77.81 286 LEU A C 1
ATOM 2296 O O . LEU A 1 286 ? -33.654 10.965 28.335 1.00 77.81 286 LEU A O 1
ATOM 2300 N N . ILE A 1 287 ? -32.256 10.937 30.099 1.00 81.38 287 ILE A N 1
ATOM 2301 C CA . ILE A 1 287 ? -32.955 9.881 30.843 1.00 81.38 287 ILE A CA 1
ATOM 2302 C C . ILE A 1 287 ? -34.208 10.477 31.515 1.00 81.38 287 ILE A C 1
ATOM 2304 O O . ILE A 1 287 ? -34.095 11.484 32.221 1.00 81.38 287 ILE A O 1
ATOM 2308 N N . PRO A 1 288 ? -35.401 9.882 31.331 1.00 88.00 288 PRO A N 1
ATOM 2309 C CA . PRO A 1 288 ? -36.609 10.283 32.049 1.00 88.00 288 PRO A CA 1
ATOM 2310 C C . PRO A 1 288 ? -36.465 10.140 33.574 1.00 88.00 288 PRO A C 1
ATOM 2312 O O . PRO A 1 288 ? -35.885 9.173 34.069 1.00 88.00 288 PRO A O 1
ATOM 2315 N N . ILE A 1 289 ? -37.015 11.091 34.338 1.00 89.31 289 ILE A N 1
ATOM 2316 C CA . ILE A 1 289 ? -36.850 11.142 35.804 1.00 89.31 289 ILE A CA 1
ATOM 2317 C C . ILE A 1 289 ? -37.462 9.937 36.533 1.00 89.31 289 ILE A C 1
ATOM 2319 O O . ILE A 1 289 ? -36.983 9.541 37.590 1.00 89.31 289 ILE A O 1
ATOM 2323 N N . ASP A 1 290 ? -38.509 9.343 35.970 1.00 88.94 290 ASP A N 1
ATOM 2324 C CA . ASP A 1 290 ? -39.147 8.122 36.454 1.00 88.94 290 ASP A CA 1
ATOM 2325 C C . ASP A 1 290 ? -38.192 6.925 36.398 1.00 88.94 290 ASP A C 1
ATOM 2327 O O . ASP A 1 290 ? -38.069 6.206 37.391 1.00 88.94 290 ASP A O 1
ATOM 2331 N N . LYS A 1 291 ? -37.445 6.775 35.296 1.00 86.44 291 LYS A N 1
ATOM 2332 C CA . LYS A 1 291 ? -36.415 5.737 35.166 1.00 86.44 291 LYS A CA 1
ATOM 2333 C C . LYS A 1 291 ? -35.241 5.961 36.115 1.00 86.44 291 LYS A C 1
ATOM 2335 O O . LYS A 1 291 ? -34.770 5.009 36.729 1.00 86.44 291 LYS A O 1
ATOM 2340 N N . GLU A 1 292 ? -34.797 7.206 36.277 1.00 87.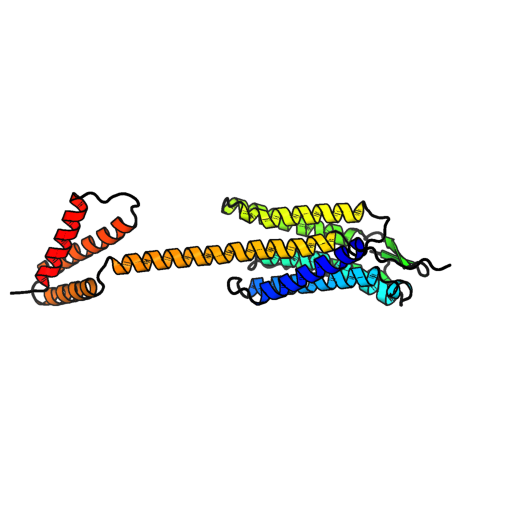56 292 GLU A N 1
ATOM 2341 C CA . GLU A 1 292 ? -33.718 7.5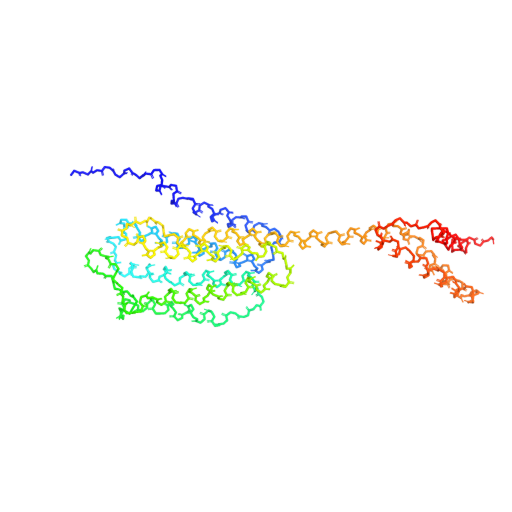33 37.219 1.00 87.56 292 GLU A CA 1
ATOM 2342 C C . GLU A 1 292 ? -34.131 7.245 38.675 1.00 87.56 292 GLU A C 1
ATOM 2344 O O . GLU A 1 292 ? -33.346 6.731 39.477 1.00 87.56 292 GLU A O 1
ATOM 2349 N N . LEU A 1 293 ? -35.393 7.524 39.022 1.00 91.75 293 LEU A N 1
ATOM 2350 C CA . LEU A 1 293 ? -35.939 7.242 40.347 1.00 91.75 293 LEU A CA 1
ATOM 2351 C C . LEU A 1 293 ? -36.059 5.734 40.608 1.00 91.75 293 LEU A C 1
ATOM 2353 O O . LEU A 1 293 ? -35.752 5.285 41.711 1.00 91.75 293 LEU A O 1
ATOM 2357 N N . GLU A 1 294 ? -36.505 4.957 39.620 1.00 89.56 294 GLU A N 1
ATOM 2358 C CA . GLU A 1 294 ? -36.545 3.491 39.691 1.00 89.56 294 GLU A CA 1
ATOM 2359 C C . GLU A 1 294 ? -35.141 2.907 39.901 1.00 89.56 294 GLU A C 1
ATOM 2361 O O . GLU A 1 294 ? -34.925 2.132 40.833 1.00 89.56 294 GLU A O 1
ATOM 2366 N N . HIS A 1 295 ? -34.170 3.364 39.110 1.00 88.06 295 HIS A N 1
ATOM 2367 C CA . HIS A 1 295 ? -32.771 2.958 39.219 1.00 88.06 295 HIS A CA 1
ATOM 2368 C C . HIS A 1 295 ? -32.175 3.274 40.602 1.00 88.06 295 HIS A C 1
ATOM 2370 O O . HIS A 1 295 ? -31.536 2.425 41.230 1.00 88.06 295 HIS A O 1
ATOM 2376 N N . THR A 1 296 ? -32.451 4.472 41.128 1.00 89.12 296 THR A N 1
ATOM 2377 C CA . THR A 1 296 ? -32.010 4.895 42.468 1.00 89.12 296 THR A CA 1
ATOM 2378 C C . THR A 1 296 ? -32.652 4.059 43.580 1.00 89.12 296 THR A C 1
ATOM 2380 O O . THR A 1 296 ? -31.995 3.749 44.576 1.00 89.12 296 THR A O 1
ATOM 2383 N N . LYS A 1 297 ? -33.926 3.666 43.429 1.00 91.38 297 LYS A N 1
ATOM 2384 C CA . LYS A 1 297 ? -34.611 2.789 44.392 1.00 91.38 297 LYS A CA 1
ATOM 2385 C C . LYS A 1 297 ? -33.988 1.399 44.425 1.00 91.38 297 LYS A C 1
ATOM 2387 O O . LYS A 1 297 ? -33.663 0.933 45.511 1.00 91.38 297 LYS A O 1
ATOM 2392 N N . LEU A 1 298 ? -33.751 0.789 43.262 1.00 89.31 298 LEU A N 1
ATOM 2393 C CA . LEU A 1 298 ? -33.086 -0.516 43.165 1.00 89.31 298 LEU A CA 1
ATOM 2394 C C . LEU A 1 298 ? -31.707 -0.491 43.836 1.00 89.31 298 LEU A C 1
ATOM 2396 O O . LEU A 1 298 ? -31.378 -1.380 44.617 1.00 89.31 298 LEU A O 1
ATOM 2400 N N . TYR A 1 299 ? -30.923 0.565 43.600 1.00 89.31 299 TYR A N 1
ATOM 2401 C CA . TYR A 1 299 ? -29.640 0.756 44.277 1.00 89.31 299 TYR A CA 1
ATOM 2402 C C . TYR A 1 299 ? -29.781 0.795 45.807 1.00 89.31 299 TYR A C 1
ATOM 2404 O O . TYR A 1 299 ? -29.054 0.100 46.520 1.00 89.31 299 TYR A O 1
ATOM 2412 N N . ALA A 1 300 ? -30.725 1.593 46.316 1.00 89.38 300 ALA A N 1
ATOM 2413 C CA . ALA A 1 300 ? -30.949 1.741 47.749 1.00 89.38 300 ALA A CA 1
ATOM 2414 C C . ALA A 1 300 ? -31.429 0.436 48.402 1.00 89.38 300 ALA A C 1
ATOM 2416 O O . ALA A 1 300 ? -30.947 0.086 49.478 1.00 89.38 300 ALA A O 1
ATOM 2417 N N . GLU A 1 301 ? -32.332 -0.303 47.755 1.00 89.81 301 GLU A N 1
ATOM 2418 C CA . GLU A 1 301 ? -32.825 -1.594 48.248 1.00 89.81 301 GLU A CA 1
ATOM 2419 C C . GLU A 1 301 ? -31.687 -2.616 48.395 1.00 89.81 301 GLU A C 1
ATOM 2421 O O . GLU A 1 301 ? -31.600 -3.305 49.414 1.00 89.81 301 GLU A O 1
ATOM 2426 N N . ILE A 1 302 ? -30.754 -2.649 47.439 1.00 89.81 302 ILE A N 1
ATOM 2427 C CA . ILE A 1 302 ? -29.587 -3.539 47.482 1.00 89.81 302 ILE A CA 1
ATOM 2428 C C . ILE A 1 302 ? -28.585 -3.107 48.567 1.00 89.81 302 ILE A C 1
ATOM 2430 O O . ILE A 1 302 ? -28.074 -3.957 49.301 1.00 89.81 302 ILE A O 1
ATOM 2434 N N . GLU A 1 303 ? -28.298 -1.807 48.709 1.00 87.56 303 GLU A N 1
ATOM 2435 C CA . GLU A 1 303 ? -27.381 -1.313 49.751 1.00 87.56 303 GLU A CA 1
ATOM 2436 C C . GLU A 1 303 ? -27.947 -1.500 51.166 1.00 87.56 303 GLU A C 1
ATOM 2438 O O . GLU A 1 303 ? -27.192 -1.832 52.077 1.00 87.56 303 GLU A O 1
ATOM 2443 N N . VAL A 1 304 ? -29.260 -1.362 51.381 1.00 89.19 304 VAL A N 1
ATOM 2444 C CA . VAL A 1 304 ? -29.870 -1.574 52.709 1.00 89.19 304 VAL A CA 1
ATOM 2445 C C . VAL A 1 304 ? -29.659 -3.008 53.199 1.00 89.19 304 VAL A C 1
ATOM 2447 O O . VAL A 1 304 ? -29.322 -3.215 54.364 1.00 89.19 304 VAL A O 1
ATOM 2450 N N . LEU A 1 305 ? -29.759 -4.006 52.314 1.00 86.00 305 LEU A N 1
ATOM 2451 C CA . LEU A 1 305 ? -29.513 -5.414 52.660 1.00 86.00 305 LEU A CA 1
ATOM 2452 C C . LEU A 1 305 ? -28.069 -5.686 53.110 1.00 86.00 305 LEU A C 1
ATOM 2454 O O . LEU A 1 305 ? -27.791 -6.704 53.747 1.00 86.00 305 LEU A O 1
ATOM 2458 N N . ARG A 1 306 ? -27.144 -4.773 52.800 1.00 78.69 306 ARG A N 1
ATOM 2459 C CA . ARG A 1 306 ? -25.744 -4.837 53.219 1.00 78.69 306 ARG A CA 1
ATOM 2460 C C . ARG A 1 306 ? -25.536 -4.420 54.678 1.00 78.69 306 ARG A C 1
ATOM 2462 O O . ARG A 1 306 ? -24.537 -4.821 55.274 1.00 78.69 306 ARG A O 1
ATOM 2469 N N . PHE A 1 307 ? -26.463 -3.652 55.251 1.00 77.44 307 PHE A N 1
ATOM 2470 C CA . PHE A 1 307 ? -26.420 -3.178 56.634 1.00 77.44 307 PHE A CA 1
ATOM 2471 C C . PHE A 1 307 ? -27.579 -3.782 57.434 1.00 77.44 307 PHE A C 1
ATOM 2473 O O . PHE A 1 307 ? -28.564 -3.097 57.714 1.00 77.44 307 PHE A O 1
ATOM 2480 N N . PRO A 1 308 ? -27.502 -5.075 57.798 1.00 60.50 308 PRO A N 1
ATOM 2481 C CA . PRO A 1 308 ? -28.457 -5.637 58.737 1.00 60.50 308 PRO A CA 1
ATOM 2482 C C . PRO A 1 308 ? -28.316 -4.909 60.083 1.00 60.50 308 PRO A C 1
ATOM 2484 O O . PRO A 1 308 ? -27.196 -4.747 60.571 1.00 60.50 308 PRO A O 1
ATOM 2487 N N . ASN A 1 309 ? -29.444 -4.455 60.642 1.00 52.28 309 ASN A N 1
ATOM 2488 C CA . ASN A 1 309 ? -29.518 -3.934 62.013 1.00 52.28 309 ASN A CA 1
ATOM 2489 C C . ASN A 1 309 ? -28.999 -4.958 63.029 1.00 52.28 309 ASN A C 1
ATOM 2491 O O . ASN A 1 309 ? -29.335 -6.157 62.872 1.00 52.28 309 ASN A O 1
#

Sequence (309 aa):
MFAPMTVDIITLALLFSPLLLLLGLGFIAAIDPYIRRGQRRVMLVNVALSLTLIAQNLLENSFFVNRSNLAFKNVLSAYGYSVRPVILILFLCIIQPDSRKRLQWGLAGINAALYFSSPFTRLCFEIREGDYVLLRGPLWFACFAVSAILLAELLARTILLYRETGRWERLIPFAVVLIIIVSVVLDINVGLEPQPISFLTIAIAVGSVFYYIWLHLQFVREHEHDLMAAQRIRIMMTQIQPHFLFNALNTIRALYAKDSPLADKTLEDFSTYLRQNLESLSQADLIPIDKELEHTKLYAEIEVLRFPN

pLDDT: mean 84.5, std 12.02, range [31.61, 96.94]

Foldseek 3Di:
DDDDPPCDPVLVCVLCVLVVLLVVLLVCLVPDPLFDPQLSVLLNVLSVLLNVLSVLLQCQLDPDVQPDDPVVNLVSVLSNLLSLLVSLVSLVCNLPVPDDPVVSVVLSVVSSVVSNCCDPPVAQWDQDPPRRDTHGHVCVCSSVVSNVVSLVVQLVSLVVVCVVPVDPLSCLSVVLSVQLVVQVVCQVVVPPDSRSHGSNSSSSSVSSVSSVVSSSVVSVVVVVVVVVVVVLVVVLCVVDPVVLVVLLVVLLVVCCVPPVVVSVVSVVLVVVLSVLSVVVSVDPDDDDPVSVVSSVVSSVVSVVSSDDD

Radius of gyration: 32.58 Å; chains: 1; bounding box: 74×44×94 Å